Protein AF-A0A0D8XRH8-F1 (afdb_monomer)

Organism: Dictyocaulus viviparus (NCBI:txid29172)

pLDDT: mean 72.65, std 21.4, range [32.38, 98.56]

Radius of gyration: 46.6 Å; Cα contacts (8 Å, |Δi|>4): 59; chains: 1; bounding box: 83×90×138 Å

InterPro domains:
  IPR011598 Myc-type, basic helix-loop-helix (bHLH) domain [PF00010] (52-103)
  IPR011598 Myc-type, basic helix-loop-helix (bHLH) domain [PS50888] (50-102)
  IPR011598 Myc-type, basic helix-loop-helix (bHLH) domain [SM00353] (56-108)
  IPR036638 Helix-loop-helix DNA-binding domain superfamily [G3DSA:4.10.280.10] (51-130)
  IPR036638 Helix-loop-helix DNA-binding domain superfamily [SSF47459] (52-124)

Secondary structure (DSSP, 8-state):
--------EEEEEEEEETTEEEEEEEEE-HHHHHHHHHHHHHHHHHHHHHHHHHHHHHHHHHHHHHHHHHHHHHHHSPPPS-GGG--HHHHHHHHHHHHHHHHHHHHHHHHHHHHHHHHHHHHHHHHHHHHHHHHT-----------------------------SSPPP-----TTTTT-S----TTS------TT---TTS------GGGGS-GGG--

Structure (mmCIF, N/CA/C/O backbone):
data_AF-A0A0D8XRH8-F1
#
_entry.id   AF-A0A0D8XRH8-F1
#
loop_
_atom_site.group_PDB
_atom_site.id
_atom_site.type_symbol
_atom_site.label_atom_id
_atom_site.label_alt_id
_atom_site.label_comp_id
_atom_site.label_asym_id
_atom_site.label_entity_id
_atom_site.label_seq_id
_atom_site.pdbx_PDB_ins_code
_atom_site.Cartn_x
_ato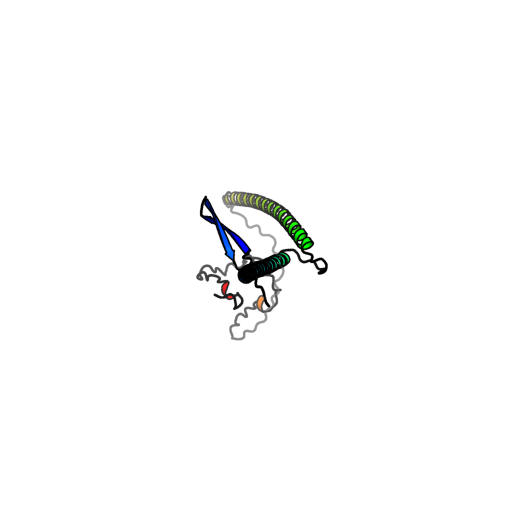m_site.Cartn_y
_atom_site.Cartn_z
_atom_site.occupancy
_atom_site.B_iso_or_equiv
_atom_site.auth_seq_id
_atom_site.auth_comp_id
_atom_site.auth_asym_id
_atom_site.auth_atom_id
_atom_site.pdbx_PDB_model_num
ATOM 1 N N . MET A 1 1 ? 45.150 9.909 -63.056 1.00 32.38 1 MET A N 1
ATOM 2 C CA . MET A 1 1 ? 45.951 10.884 -62.281 1.00 32.38 1 MET A CA 1
ATOM 3 C C . MET A 1 1 ? 45.126 11.350 -61.087 1.00 32.38 1 MET A C 1
ATOM 5 O O . MET A 1 1 ? 44.126 12.024 -61.284 1.00 32.38 1 MET A O 1
ATOM 9 N N . TRP A 1 2 ? 45.468 10.922 -59.869 1.00 32.97 2 TRP A N 1
ATOM 10 C CA . TRP A 1 2 ? 44.751 11.306 -58.645 1.00 32.97 2 TRP A CA 1
ATOM 11 C C . TRP A 1 2 ? 45.262 12.672 -58.171 1.00 32.97 2 TRP A C 1
ATOM 13 O O . TRP A 1 2 ? 46.330 12.762 -57.575 1.00 32.97 2 TRP A O 1
ATOM 23 N N . SER A 1 3 ? 44.529 13.749 -58.462 1.00 34.53 3 SER A N 1
ATOM 24 C CA . SER A 1 3 ? 44.841 15.072 -57.910 1.00 34.53 3 SER A CA 1
ATOM 25 C C . SER A 1 3 ? 44.196 15.194 -56.527 1.00 34.53 3 SER A C 1
ATOM 27 O O . SER A 1 3 ? 43.018 15.524 -56.388 1.00 34.53 3 SER A O 1
ATOM 29 N N . SER A 1 4 ? 44.964 14.840 -55.494 1.00 47.69 4 SER A N 1
ATOM 30 C CA . SER A 1 4 ? 44.560 14.940 -54.091 1.00 47.69 4 SER A CA 1
ATOM 31 C C . SER A 1 4 ? 44.605 16.403 -53.641 1.00 47.69 4 SER A C 1
ATOM 33 O O . SER A 1 4 ? 45.643 16.917 -53.225 1.00 47.69 4 SER A O 1
ATOM 35 N N . LYS A 1 5 ? 43.473 17.108 -53.740 1.00 51.69 5 LYS A N 1
ATOM 36 C CA . LYS A 1 5 ? 43.298 18.404 -53.072 1.00 51.69 5 LYS A CA 1
ATOM 37 C C . LYS A 1 5 ? 43.086 18.150 -51.582 1.00 51.69 5 LYS A C 1
ATOM 39 O O . LYS A 1 5 ? 41.960 17.925 -51.140 1.00 51.69 5 LYS A O 1
ATOM 44 N N . ASN A 1 6 ? 44.173 18.205 -50.817 1.00 57.78 6 ASN A N 1
ATOM 45 C CA . ASN A 1 6 ? 44.167 18.193 -49.355 1.00 57.78 6 ASN A CA 1
ATOM 46 C C . ASN A 1 6 ? 43.513 19.490 -48.834 1.00 57.78 6 ASN A C 1
ATOM 48 O O . ASN A 1 6 ? 44.174 20.450 -48.450 1.00 57.78 6 ASN A O 1
ATOM 52 N N . SER A 1 7 ? 42.184 19.547 -48.889 1.00 63.97 7 SER A N 1
ATOM 53 C CA . SER A 1 7 ? 41.389 20.607 -48.273 1.00 63.97 7 SER A CA 1
ATOM 54 C C . SER A 1 7 ? 41.212 20.222 -46.806 1.00 63.97 7 SER A C 1
ATOM 56 O O . SER A 1 7 ? 40.370 19.393 -46.459 1.00 63.97 7 SER A O 1
ATOM 58 N N . GLY A 1 8 ? 42.097 20.741 -45.953 1.00 62.88 8 GLY A N 1
ATOM 59 C CA . GLY A 1 8 ? 42.005 20.552 -44.508 1.00 62.88 8 GLY A CA 1
ATOM 60 C C . GLY A 1 8 ? 40.674 21.086 -43.972 1.00 62.88 8 GLY A C 1
ATOM 61 O O . GLY A 1 8 ? 40.195 22.130 -44.407 1.00 62.88 8 GLY A O 1
ATOM 62 N N . ILE A 1 9 ? 40.065 20.359 -43.039 1.00 71.25 9 ILE A N 1
ATOM 63 C CA . ILE A 1 9 ? 38.847 20.774 -42.344 1.00 71.25 9 ILE A CA 1
ATOM 64 C C . ILE A 1 9 ? 39.268 21.580 -41.116 1.00 71.25 9 ILE A C 1
ATOM 66 O O . ILE A 1 9 ? 40.039 21.096 -40.282 1.00 71.25 9 ILE A O 1
ATOM 70 N N . LEU A 1 10 ? 38.767 22.813 -41.011 1.00 72.62 10 LEU A N 1
ATOM 71 C CA . LEU A 1 10 ? 38.958 23.647 -39.830 1.00 72.62 10 LEU A CA 1
ATOM 72 C C . LEU A 1 10 ? 38.069 23.116 -38.701 1.00 72.62 10 LEU A C 1
ATOM 74 O O . LEU A 1 10 ? 36.845 23.206 -38.764 1.00 72.62 10 LEU A O 1
ATOM 78 N N . PHE A 1 11 ? 38.694 22.567 -37.669 1.00 76.12 11 PHE A N 1
ATOM 79 C CA . PHE A 1 11 ? 38.028 22.117 -36.457 1.00 76.12 11 PHE A CA 1
ATOM 80 C C . PHE A 1 11 ? 38.260 23.130 -35.337 1.00 76.12 11 PHE A C 1
ATOM 82 O O . PHE A 1 11 ? 39.391 23.561 -35.102 1.00 76.12 11 PHE A O 1
ATOM 89 N N . GLN A 1 12 ? 37.184 23.518 -34.659 1.00 73.94 12 GLN A N 1
ATOM 90 C CA . GLN A 1 12 ? 37.208 24.450 -33.540 1.00 73.94 12 GLN A CA 1
ATOM 91 C C . GLN A 1 12 ? 36.796 23.735 -32.259 1.00 73.94 12 GLN A C 1
ATOM 93 O O . GLN A 1 12 ? 35.682 23.227 -32.163 1.00 73.94 12 GLN A O 1
ATOM 98 N N . GLU A 1 13 ? 37.680 23.738 -31.270 1.00 71.94 13 GLU A N 1
ATOM 99 C CA . GLU A 1 13 ? 37.459 23.102 -29.975 1.00 71.94 13 GLU A CA 1
ATOM 100 C C . GLU A 1 13 ? 37.412 24.187 -28.893 1.00 71.94 13 GLU A C 1
ATOM 102 O O . GLU A 1 13 ? 38.409 24.883 -28.661 1.00 71.94 13 GLU A O 1
ATOM 107 N N . LYS A 1 14 ? 36.232 24.354 -28.277 1.00 73.38 14 LYS A N 1
ATOM 108 C CA . LYS A 1 14 ? 36.000 25.277 -27.157 1.00 73.38 14 LYS A CA 1
ATOM 109 C C . LYS A 1 14 ? 36.322 24.556 -25.860 1.00 73.38 14 LYS A C 1
ATOM 111 O O . LYS A 1 14 ? 35.680 23.556 -25.551 1.00 73.38 14 LYS A O 1
ATOM 116 N N . TYR A 1 15 ? 37.256 25.095 -25.086 1.00 69.94 15 TYR A N 1
ATOM 117 C CA . TYR A 1 15 ? 37.524 24.644 -23.725 1.00 69.94 15 TYR A CA 1
ATOM 118 C C . TYR A 1 15 ? 37.221 25.779 -22.748 1.00 69.94 15 TYR A C 1
ATOM 120 O O . TYR A 1 15 ? 37.630 26.921 -22.964 1.00 69.94 15 TYR A O 1
ATOM 128 N N . VAL A 1 16 ? 36.519 25.464 -21.662 1.00 67.31 16 VAL A N 1
ATOM 129 C CA . VAL A 1 16 ? 36.292 26.393 -20.550 1.00 67.31 16 VAL A CA 1
ATOM 130 C C . VAL A 1 16 ? 37.247 26.006 -19.426 1.00 67.31 16 VAL A C 1
ATOM 132 O O . VAL A 1 16 ? 37.183 24.889 -18.917 1.00 67.31 16 VAL A O 1
ATOM 135 N N . LEU A 1 17 ? 38.157 26.914 -19.071 1.00 67.56 17 LEU A N 1
ATOM 136 C CA . LEU A 1 17 ? 39.117 26.748 -17.977 1.00 67.56 17 LEU A CA 1
ATOM 137 C C . LEU A 1 17 ? 38.871 27.866 -16.957 1.00 67.56 17 LEU A C 1
ATOM 139 O O . LEU A 1 17 ? 39.349 28.992 -17.112 1.00 67.56 17 LEU A O 1
ATOM 143 N N . GLY A 1 18 ? 38.077 27.565 -15.926 1.00 72.62 18 GLY A N 1
ATOM 144 C CA . GLY A 1 18 ? 37.630 28.562 -14.949 1.00 72.62 18 GLY A CA 1
ATOM 145 C C . GLY A 1 18 ? 36.703 29.606 -15.585 1.00 72.62 18 GLY A C 1
ATOM 146 O O . GLY A 1 18 ? 35.758 29.245 -16.278 1.00 72.62 18 GLY A O 1
ATOM 147 N N . ALA A 1 19 ? 36.976 30.898 -15.374 1.00 73.62 19 ALA A N 1
ATOM 148 C CA . ALA A 1 19 ? 36.200 32.004 -15.955 1.00 73.62 19 ALA A CA 1
ATOM 149 C C . ALA A 1 19 ? 36.582 32.355 -17.412 1.00 73.62 19 ALA A C 1
ATOM 151 O O . ALA A 1 19 ? 35.989 33.255 -18.002 1.00 73.62 19 ALA A O 1
ATOM 152 N N . ASN A 1 20 ? 37.568 31.668 -18.002 1.00 66.62 20 ASN A N 1
ATOM 153 C CA . ASN A 1 20 ? 38.074 31.962 -19.343 1.00 66.62 20 ASN A CA 1
ATOM 154 C C . ASN A 1 20 ? 37.636 30.898 -20.362 1.00 66.62 20 ASN A C 1
ATOM 156 O O . ASN A 1 20 ? 37.750 29.694 -20.119 1.00 66.62 20 ASN A O 1
ATOM 160 N N . CYS A 1 21 ? 37.186 31.348 -21.537 1.00 72.38 21 CYS A N 1
ATOM 161 C CA . CYS A 1 21 ? 36.900 30.491 -22.687 1.00 72.38 21 CYS A CA 1
ATOM 162 C C . CYS A 1 21 ? 38.075 30.543 -23.669 1.00 72.38 21 CYS A C 1
ATOM 164 O O . CYS A 1 21 ? 38.347 31.585 -24.264 1.00 72.38 21 CYS A O 1
ATOM 166 N N . VAL A 1 22 ? 38.752 29.412 -23.868 1.00 77.00 22 VAL A N 1
ATOM 167 C CA . VAL A 1 22 ? 39.855 29.275 -24.826 1.00 77.00 22 VAL A CA 1
ATOM 168 C C . VAL A 1 22 ? 39.344 28.554 -26.067 1.00 77.00 22 VAL A C 1
ATOM 170 O O . VAL A 1 22 ? 38.809 27.448 -25.972 1.00 77.00 22 VAL A O 1
ATOM 173 N N . GLN A 1 23 ? 39.521 29.176 -27.236 1.00 71.75 23 GLN A N 1
ATOM 174 C CA . GLN A 1 23 ? 39.134 28.598 -28.521 1.00 71.75 23 GLN A CA 1
ATOM 175 C C . GLN A 1 23 ? 40.362 28.127 -29.292 1.00 71.75 23 GLN A C 1
ATOM 177 O O . GLN A 1 23 ? 41.203 28.938 -29.677 1.00 71.75 23 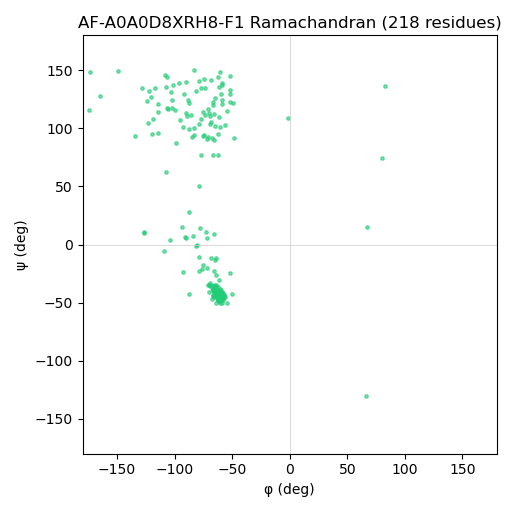GLN A O 1
ATOM 182 N N . ARG A 1 24 ? 40.467 26.818 -29.546 1.00 75.69 24 ARG A N 1
ATOM 183 C CA . ARG A 1 24 ? 41.596 26.238 -30.284 1.00 75.69 24 ARG A CA 1
ATOM 184 C C . ARG A 1 24 ? 41.151 25.825 -31.682 1.00 75.69 24 ARG A C 1
ATOM 186 O O . ARG A 1 24 ? 40.301 24.953 -31.838 1.00 75.69 24 ARG A O 1
ATOM 193 N N . GLN A 1 25 ? 41.737 26.445 -32.704 1.00 75.75 25 GLN A N 1
ATOM 194 C CA . GLN A 1 25 ? 41.556 26.053 -34.102 1.00 75.75 25 GLN A CA 1
ATOM 195 C C . GLN A 1 25 ? 42.649 25.065 -34.512 1.00 75.75 25 GLN A C 1
ATOM 197 O O . GLN A 1 25 ? 43.835 25.319 -34.305 1.00 75.75 25 GLN A O 1
ATOM 202 N N . ARG A 1 26 ? 42.256 23.935 -35.100 1.00 76.19 26 ARG A N 1
ATOM 203 C CA . ARG A 1 26 ? 43.171 22.970 -35.716 1.00 76.19 26 ARG A CA 1
ATOM 204 C C . ARG A 1 26 ? 42.699 22.658 -37.127 1.00 76.19 26 ARG A C 1
ATOM 206 O O . ARG A 1 26 ? 41.519 22.403 -37.346 1.00 76.19 26 ARG A O 1
ATOM 213 N N . VAL A 1 27 ? 43.627 22.649 -38.078 1.00 77.81 27 VAL A N 1
ATOM 214 C CA . VAL A 1 27 ? 43.364 22.155 -39.431 1.00 77.81 27 VAL A CA 1
ATOM 215 C C . VAL A 1 27 ? 43.674 20.664 -39.434 1.00 77.81 27 VAL A C 1
ATOM 217 O O . VAL A 1 27 ? 44.826 20.265 -39.282 1.00 77.81 27 VAL A O 1
ATOM 220 N N . LEU A 1 28 ? 42.640 19.835 -39.554 1.00 78.94 28 LEU A N 1
ATOM 221 C CA . LEU A 1 28 ? 42.781 18.383 -39.639 1.00 78.94 28 LEU A CA 1
ATOM 222 C C . LEU A 1 28 ? 42.514 17.919 -41.067 1.00 78.94 28 LEU A C 1
ATOM 224 O O . LEU A 1 28 ? 41.627 18.428 -41.749 1.00 78.94 28 LEU A O 1
ATOM 228 N N . 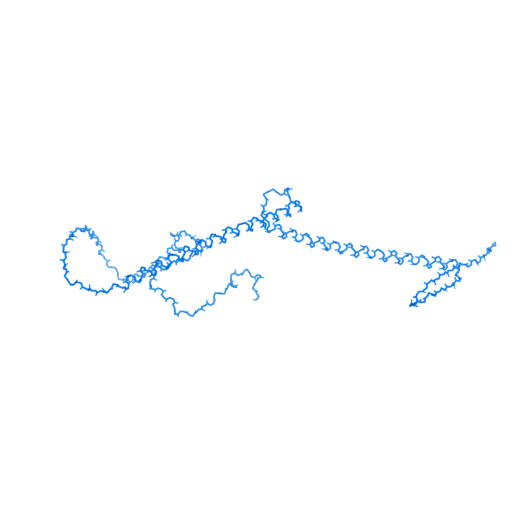ASN A 1 29 ? 43.244 16.900 -41.519 1.00 86.00 29 ASN A N 1
ATOM 229 C CA . ASN A 1 29 ? 42.885 16.220 -42.760 1.00 86.00 29 ASN A CA 1
ATOM 230 C C . ASN A 1 29 ? 41.502 15.567 -42.610 1.00 86.00 29 ASN A C 1
ATOM 232 O O . ASN A 1 29 ? 41.160 15.049 -41.542 1.00 86.00 29 ASN A O 1
ATOM 236 N N . ARG A 1 30 ? 40.718 15.560 -43.694 1.00 84.44 30 ARG A N 1
ATOM 237 C CA . ARG A 1 30 ? 39.318 15.098 -43.716 1.00 84.44 30 ARG A CA 1
ATOM 238 C C . ARG A 1 30 ? 39.115 13.718 -43.084 1.00 84.44 30 ARG A C 1
ATOM 240 O O . ARG A 1 30 ? 38.185 13.535 -42.305 1.00 84.44 30 ARG A O 1
ATOM 247 N N . THR A 1 31 ? 40.009 12.773 -43.360 1.00 85.50 31 THR A N 1
ATOM 248 C CA . THR A 1 31 ? 39.958 11.415 -42.796 1.00 85.50 31 THR A CA 1
ATOM 249 C C . THR A 1 31 ? 40.103 11.410 -41.273 1.00 85.50 31 THR A C 1
ATOM 251 O O . THR A 1 31 ? 39.383 10.689 -40.586 1.00 85.50 31 THR A O 1
ATOM 254 N N . VAL A 1 32 ? 40.991 12.249 -40.728 1.00 86.62 32 VAL A N 1
ATOM 255 C CA . VAL A 1 32 ? 41.237 12.335 -39.279 1.00 86.62 32 VAL A CA 1
ATOM 256 C C . VAL A 1 32 ? 40.036 12.957 -38.567 1.00 86.62 32 VAL A C 1
ATOM 258 O O . VAL A 1 32 ? 39.614 12.452 -37.530 1.00 86.62 32 VAL A O 1
ATOM 261 N N . PHE A 1 33 ? 39.437 14.000 -39.151 1.00 86.19 33 PHE A N 1
ATOM 262 C CA . PHE A 1 33 ? 38.227 14.629 -38.615 1.00 86.19 33 PHE A CA 1
ATOM 263 C C . PHE A 1 33 ? 37.036 13.657 -38.565 1.00 86.19 33 PHE A C 1
ATOM 265 O O . PHE A 1 33 ? 36.382 13.534 -37.530 1.00 86.19 33 PHE A O 1
ATOM 272 N N . LEU A 1 34 ? 36.786 12.916 -39.651 1.00 86.62 34 LEU A N 1
ATOM 273 C CA . LEU A 1 34 ? 35.700 11.930 -39.702 1.00 86.62 34 LEU A CA 1
ATOM 274 C C . LEU A 1 34 ? 35.910 10.786 -38.702 1.00 86.62 34 LEU A C 1
ATOM 276 O O . LEU A 1 34 ? 34.963 10.385 -38.030 1.00 86.62 34 LEU A O 1
ATOM 280 N N . CYS A 1 35 ? 37.146 10.297 -38.560 1.00 87.81 35 CYS A N 1
ATOM 281 C CA . CYS A 1 35 ? 37.482 9.255 -37.590 1.00 87.81 35 CYS A CA 1
ATOM 282 C C . CYS A 1 35 ? 37.278 9.734 -36.141 1.00 87.81 35 CYS A C 1
ATOM 284 O O . CYS A 1 35 ? 36.678 9.025 -35.333 1.00 87.81 35 CYS A O 1
ATOM 286 N N . TYR A 1 36 ? 37.702 10.963 -35.821 1.00 86.94 36 TYR A N 1
ATOM 287 C CA . TYR A 1 36 ? 37.465 11.574 -34.511 1.00 86.94 36 TYR A CA 1
ATOM 288 C C . TYR A 1 36 ? 35.965 11.701 -34.210 1.00 86.94 36 TYR A C 1
ATOM 290 O O . TYR A 1 36 ? 35.511 11.234 -33.167 1.00 86.94 36 TYR A O 1
ATOM 298 N N . HIS A 1 37 ? 35.178 12.255 -35.137 1.00 86.62 37 HIS A N 1
ATOM 299 C CA . HIS A 1 37 ? 33.736 12.411 -34.943 1.00 86.62 37 HIS A CA 1
ATOM 300 C C . HIS A 1 37 ? 33.022 11.059 -34.795 1.00 86.62 37 HIS A C 1
ATOM 302 O O . HIS A 1 37 ? 32.196 10.902 -33.900 1.00 86.62 37 HIS A O 1
ATOM 308 N N . ALA A 1 38 ? 33.372 10.054 -35.607 1.00 88.88 38 ALA A N 1
ATOM 309 C CA . ALA A 1 38 ? 32.830 8.701 -35.474 1.00 88.88 38 ALA A CA 1
ATOM 310 C C . ALA A 1 38 ? 33.152 8.086 -34.101 1.00 88.88 38 ALA A C 1
ATOM 312 O O . ALA A 1 38 ? 32.276 7.503 -33.467 1.00 88.88 38 ALA A O 1
ATOM 313 N N . LYS A 1 39 ? 34.377 8.279 -33.592 1.00 87.12 39 LYS A N 1
ATOM 314 C CA . LYS A 1 39 ? 34.784 7.796 -32.265 1.00 87.12 39 LYS A CA 1
ATOM 315 C C . LYS A 1 39 ? 34.025 8.494 -31.132 1.00 87.12 39 LYS A C 1
ATOM 317 O O . LYS A 1 39 ? 33.613 7.830 -30.183 1.00 87.12 39 LYS A O 1
ATOM 322 N N . VAL A 1 40 ? 33.792 9.803 -31.243 1.00 86.00 40 VAL A N 1
ATOM 323 C CA . VAL A 1 40 ? 32.995 10.580 -30.274 1.00 86.00 40 VAL A CA 1
ATOM 324 C C . VAL A 1 40 ? 31.523 10.153 -30.295 1.00 86.00 40 VAL A C 1
ATOM 326 O O . VAL A 1 40 ? 30.935 9.920 -29.239 1.00 86.00 40 VAL A O 1
ATOM 329 N N . GLN A 1 41 ? 30.934 9.966 -31.478 1.00 84.75 41 GLN A N 1
ATOM 330 C CA . GLN A 1 41 ? 29.569 9.443 -31.631 1.00 84.75 41 GLN A CA 1
ATOM 331 C C . GLN A 1 41 ? 29.436 8.029 -31.050 1.00 84.75 41 GLN A C 1
ATOM 333 O O . GLN A 1 41 ? 28.467 7.721 -30.362 1.00 84.75 41 GLN A O 1
ATOM 338 N N . GLN A 1 42 ? 30.438 7.172 -31.252 1.00 85.81 42 GLN A N 1
ATOM 339 C CA . GLN A 1 42 ? 30.445 5.830 -30.679 1.00 85.81 42 GLN A CA 1
ATOM 340 C C . GLN A 1 42 ? 30.558 5.861 -29.149 1.00 85.81 42 GLN A C 1
ATOM 342 O O . GLN A 1 42 ? 29.825 5.142 -28.474 1.00 85.81 42 GLN A O 1
ATOM 347 N N . SER A 1 43 ? 31.427 6.714 -28.595 1.00 84.69 43 SER A N 1
ATOM 348 C CA . SER A 1 43 ? 31.599 6.868 -27.144 1.00 84.69 43 SER A CA 1
ATOM 349 C C . SER A 1 43 ? 30.320 7.365 -26.465 1.00 84.69 43 SER A C 1
ATOM 351 O O . SER A 1 43 ? 29.872 6.773 -25.488 1.00 84.69 43 SER A O 1
ATOM 353 N N . THR A 1 44 ? 29.690 8.402 -27.018 1.00 87.94 44 THR A N 1
ATOM 354 C CA . THR A 1 44 ? 28.429 8.959 -26.495 1.00 87.94 44 THR A CA 1
ATOM 355 C C . THR A 1 44 ? 27.265 7.976 -26.635 1.00 87.94 44 THR A C 1
ATOM 357 O O . THR A 1 44 ? 26.473 7.817 -25.709 1.00 87.94 44 THR A O 1
ATOM 360 N N . ALA A 1 45 ? 27.180 7.234 -27.745 1.00 91.56 45 ALA A N 1
ATOM 361 C CA . ALA A 1 45 ? 26.176 6.185 -27.917 1.00 91.56 45 ALA A CA 1
ATOM 362 C C . ALA A 1 45 ? 26.349 5.029 -26.914 1.00 91.56 45 ALA A C 1
ATOM 364 O O . ALA A 1 45 ? 25.354 4.457 -26.456 1.00 91.56 45 ALA A O 1
ATOM 365 N N . VAL A 1 46 ? 27.592 4.679 -26.562 1.00 93.06 46 VAL A N 1
ATOM 366 C CA . VAL A 1 46 ? 27.889 3.694 -25.511 1.00 93.06 46 VAL A CA 1
ATOM 367 C C . VAL A 1 46 ? 27.474 4.232 -24.144 1.00 93.06 46 VAL A C 1
ATOM 369 O O . VAL A 1 46 ? 26.765 3.538 -23.422 1.00 93.06 46 VAL A O 1
ATOM 372 N N . GLU A 1 47 ? 27.828 5.470 -23.809 1.00 92.00 47 GLU A N 1
ATOM 373 C CA . GLU A 1 47 ? 27.459 6.099 -22.536 1.00 92.00 47 GLU A CA 1
ATOM 374 C C . GLU A 1 47 ? 25.935 6.193 -22.351 1.00 92.00 47 GLU A C 1
ATOM 376 O O . GLU A 1 47 ? 25.401 5.759 -21.329 1.00 92.00 47 GLU A O 1
ATOM 381 N N . LEU A 1 48 ? 25.200 6.633 -23.378 1.00 94.56 48 LEU A N 1
ATOM 382 C CA . LEU A 1 48 ? 23.732 6.652 -23.366 1.00 94.56 48 LEU A CA 1
ATOM 383 C C . LEU A 1 48 ? 23.133 5.250 -23.204 1.00 94.56 48 LEU A C 1
ATOM 385 O O . LEU A 1 48 ? 22.133 5.066 -22.504 1.00 94.56 48 LEU A O 1
ATOM 389 N N . ARG A 1 49 ? 23.742 4.237 -23.833 1.00 94.69 49 ARG A N 1
ATOM 390 C CA . ARG A 1 49 ? 23.319 2.842 -23.674 1.00 94.69 49 ARG A CA 1
ATOM 391 C C . ARG A 1 49 ? 23.511 2.375 -22.233 1.00 94.69 49 ARG A C 1
ATOM 393 O O . ARG A 1 49 ? 22.598 1.752 -21.697 1.00 94.69 49 ARG A O 1
ATOM 400 N N . LEU A 1 50 ? 24.651 2.679 -21.615 1.00 95.56 50 LEU A N 1
ATOM 401 C CA . LEU A 1 50 ? 24.934 2.325 -20.223 1.00 95.56 50 LEU A CA 1
ATOM 402 C C . LEU A 1 50 ? 23.979 3.033 -19.258 1.00 95.56 50 LEU A C 1
ATOM 404 O O . LEU A 1 50 ? 23.421 2.378 -18.382 1.00 95.56 50 LEU A O 1
ATOM 408 N N . CYS A 1 51 ? 23.700 4.321 -19.473 1.00 96.19 51 CYS A N 1
ATOM 409 C CA . CYS A 1 51 ? 22.715 5.070 -18.692 1.00 96.19 51 CYS A CA 1
ATOM 410 C C . CYS A 1 51 ? 21.320 4.429 -18.774 1.00 96.19 51 CYS A C 1
ATOM 412 O O . CYS A 1 51 ? 20.678 4.190 -17.752 1.00 96.19 51 CYS A O 1
ATOM 414 N N . ARG A 1 52 ? 20.875 4.048 -19.979 1.00 97.00 52 ARG A N 1
ATOM 415 C CA . ARG A 1 52 ? 19.590 3.357 -20.161 1.00 97.00 52 ARG A CA 1
ATOM 416 C C . ARG A 1 52 ? 19.549 2.005 -19.448 1.00 97.00 52 ARG A C 1
ATOM 418 O O . ARG A 1 52 ? 18.520 1.652 -18.877 1.00 97.00 52 ARG A O 1
ATOM 425 N N . VAL A 1 53 ? 20.640 1.239 -19.493 1.00 97.62 53 VAL A N 1
ATOM 426 C CA . VAL A 1 53 ? 20.741 -0.046 -18.783 1.00 97.62 53 VAL A CA 1
ATOM 427 C C . VAL A 1 53 ? 20.667 0.175 -17.273 1.00 97.62 53 VAL A C 1
ATOM 429 O O . VAL A 1 53 ? 19.827 -0.442 -16.627 1.00 97.62 53 VAL A O 1
ATOM 432 N N . ALA A 1 54 ? 21.465 1.096 -16.730 1.00 97.75 54 ALA A N 1
ATOM 433 C CA . ALA A 1 54 ? 21.452 1.430 -15.308 1.00 97.75 54 ALA A CA 1
ATOM 434 C C . ALA A 1 54 ? 20.059 1.889 -14.843 1.00 97.75 54 ALA A C 1
ATOM 436 O O . ALA A 1 54 ? 19.536 1.377 -13.857 1.00 97.75 54 ALA A O 1
ATOM 437 N N . HIS A 1 55 ? 19.411 2.780 -15.600 1.00 97.81 55 HIS A N 1
ATOM 438 C CA . HIS A 1 55 ? 18.041 3.220 -15.332 1.00 97.81 55 HIS A CA 1
ATOM 439 C C . HIS A 1 55 ? 17.047 2.047 -15.302 1.00 97.81 55 HIS A C 1
ATOM 441 O O . HIS A 1 55 ? 16.225 1.950 -14.392 1.00 97.81 55 HIS A O 1
ATOM 447 N N . ASN A 1 56 ? 17.131 1.127 -16.267 1.00 98.25 56 ASN A N 1
ATOM 448 C CA . ASN A 1 56 ? 16.251 -0.039 -16.316 1.00 98.25 56 ASN A CA 1
ATOM 449 C C . ASN A 1 56 ? 16.458 -0.984 -15.125 1.00 98.25 56 ASN A C 1
ATOM 451 O O . ASN A 1 56 ? 15.476 -1.508 -14.603 1.00 98.25 56 ASN A O 1
ATOM 455 N N . GLU A 1 57 ? 17.698 -1.204 -14.684 1.00 98.25 57 GLU A N 1
ATOM 456 C CA . GLU A 1 57 ? 17.984 -2.033 -13.503 1.00 98.25 57 GLU A CA 1
ATOM 457 C C . GLU A 1 57 ? 17.472 -1.394 -12.205 1.00 98.25 57 GLU A C 1
ATOM 459 O O . GLU A 1 57 ? 16.868 -2.074 -11.367 1.00 98.25 57 GLU A O 1
ATOM 464 N N . LEU A 1 58 ? 17.608 -0.072 -12.070 1.00 98.31 58 LEU A N 1
ATOM 465 C CA . LEU A 1 58 ? 17.028 0.666 -10.947 1.00 98.31 58 LEU A CA 1
ATOM 466 C C . LEU A 1 58 ? 15.498 0.570 -10.949 1.00 98.31 58 LEU A C 1
ATOM 468 O O . LEU A 1 58 ? 14.897 0.276 -9.916 1.00 98.31 58 LEU A O 1
ATOM 472 N N . GLU A 1 59 ? 14.856 0.737 -12.106 1.00 98.31 59 GLU A N 1
ATOM 473 C CA . GLU A 1 59 ? 13.398 0.641 -12.221 1.00 98.31 59 GLU A CA 1
ATOM 474 C C . GLU A 1 59 ? 12.887 -0.785 -11.964 1.00 98.31 59 GLU A C 1
ATOM 476 O O . GLU A 1 59 ? 11.839 -0.964 -11.340 1.00 98.31 59 GLU A O 1
ATOM 481 N N . LYS A 1 60 ? 13.630 -1.819 -12.381 1.00 98.56 60 LYS A N 1
ATOM 482 C CA . LYS A 1 60 ? 13.323 -3.216 -12.031 1.00 98.56 60 LYS A CA 1
ATOM 483 C C . LYS A 1 60 ? 13.358 -3.426 -10.521 1.00 98.56 60 LYS A C 1
ATOM 485 O O . LYS A 1 60 ? 12.397 -3.963 -9.969 1.00 98.56 60 LYS A O 1
ATOM 490 N N . THR A 1 61 ? 14.417 -2.961 -9.861 1.00 98.44 61 THR A N 1
ATOM 491 C CA . THR A 1 61 ? 14.560 -3.044 -8.400 1.00 98.44 61 THR A CA 1
ATOM 492 C C . THR A 1 61 ? 13.425 -2.302 -7.699 1.00 98.44 61 THR A C 1
ATOM 494 O O . THR A 1 61 ? 12.744 -2.862 -6.840 1.00 98.44 61 THR A O 1
ATOM 497 N N . ARG A 1 62 ? 13.125 -1.073 -8.134 1.00 98.56 62 ARG A N 1
ATOM 498 C CA . ARG A 1 62 ? 12.016 -0.276 -7.599 1.00 98.56 62 ARG A CA 1
ATOM 499 C C . ARG A 1 62 ? 10.673 -1.003 -7.729 1.00 98.56 62 ARG A C 1
ATOM 501 O O . ARG A 1 62 ? 9.890 -1.026 -6.780 1.00 98.56 62 ARG A O 1
ATOM 508 N N . ARG A 1 63 ? 10.401 -1.627 -8.883 1.00 98.19 63 ARG A N 1
ATOM 509 C CA . ARG A 1 63 ? 9.178 -2.418 -9.117 1.00 98.19 63 ARG A CA 1
ATOM 510 C C . ARG A 1 63 ? 9.114 -3.672 -8.251 1.00 98.19 63 ARG A C 1
ATOM 512 O O . ARG A 1 63 ? 8.028 -4.006 -7.788 1.00 98.19 63 ARG A O 1
ATOM 519 N N . ALA A 1 64 ? 10.234 -4.360 -8.041 1.00 98.44 64 ALA A N 1
ATOM 520 C CA . ALA A 1 64 ? 10.295 -5.520 -7.155 1.00 98.44 64 ALA A CA 1
ATOM 521 C C . ALA A 1 64 ? 9.950 -5.128 -5.710 1.00 98.44 64 ALA A C 1
ATOM 523 O O . ALA A 1 64 ? 9.071 -5.742 -5.109 1.00 98.44 64 ALA A O 1
ATOM 524 N N . ASN A 1 65 ? 10.540 -4.039 -5.210 1.00 98.31 65 ASN A N 1
ATOM 525 C CA . ASN A 1 65 ? 10.253 -3.515 -3.874 1.00 98.31 65 ASN A CA 1
ATOM 526 C C . ASN A 1 65 ? 8.777 -3.131 -3.722 1.00 98.31 65 ASN A C 1
ATOM 528 O O . ASN A 1 65 ? 8.133 -3.534 -2.759 1.00 98.31 65 ASN A O 1
ATOM 532 N N . LEU A 1 66 ? 8.214 -2.417 -4.705 1.00 97.94 66 LEU A N 1
ATOM 533 C CA . LEU A 1 66 ? 6.797 -2.046 -4.692 1.00 97.94 66 LEU A CA 1
ATOM 534 C C . LEU A 1 66 ? 5.880 -3.274 -4.640 1.00 97.94 66 LEU A C 1
ATOM 536 O O . LEU A 1 66 ? 4.907 -3.277 -3.890 1.00 97.94 66 LEU A O 1
ATOM 540 N N . ARG A 1 67 ? 6.181 -4.319 -5.420 1.00 96.88 67 ARG A N 1
ATOM 541 C CA . ARG A 1 67 ? 5.426 -5.578 -5.359 1.00 96.88 67 ARG A CA 1
ATOM 542 C C . ARG A 1 67 ? 5.515 -6.198 -3.969 1.00 96.88 67 ARG A C 1
ATOM 544 O O . ARG A 1 67 ? 4.477 -6.552 -3.431 1.00 96.88 67 ARG A O 1
ATOM 551 N N . GLY A 1 68 ? 6.707 -6.245 -3.373 1.00 97.50 68 GLY A N 1
ATOM 552 C CA . GLY A 1 68 ? 6.897 -6.715 -1.999 1.00 97.50 68 GLY A CA 1
ATOM 553 C C . GLY A 1 68 ? 6.013 -5.965 -1.000 1.00 97.50 68 GLY A C 1
ATOM 554 O O . GLY A 1 68 ? 5.255 -6.592 -0.269 1.00 97.50 68 GLY A O 1
ATOM 555 N N . CYS A 1 69 ? 6.017 -4.629 -1.039 1.00 97.12 69 CYS A N 1
ATOM 556 C CA . CYS A 1 69 ? 5.154 -3.814 -0.180 1.00 97.12 69 CYS A CA 1
ATOM 557 C C . CYS A 1 69 ? 3.658 -4.107 -0.388 1.00 97.12 69 CYS A C 1
ATOM 559 O O . CYS A 1 69 ? 2.903 -4.157 0.581 1.00 97.12 69 CYS A O 1
ATOM 561 N N . LEU A 1 70 ? 3.217 -4.299 -1.636 1.00 95.94 70 LEU A N 1
ATOM 562 C CA . LEU A 1 70 ? 1.821 -4.623 -1.937 1.00 95.94 70 LEU A CA 1
ATOM 563 C C . LEU A 1 70 ? 1.430 -6.024 -1.454 1.00 95.94 70 LEU A C 1
ATOM 565 O O . LEU A 1 70 ? 0.307 -6.192 -0.989 1.00 95.94 70 LEU A O 1
ATOM 569 N N . GLU A 1 71 ? 2.324 -7.012 -1.530 1.00 94.44 71 GLU A N 1
ATOM 570 C CA . GLU A 1 71 ? 2.062 -8.343 -0.972 1.00 94.44 71 GLU A CA 1
ATOM 571 C C . GLU A 1 71 ? 1.940 -8.294 0.555 1.00 94.44 71 GLU A C 1
ATOM 573 O O . GLU A 1 71 ? 0.968 -8.818 1.094 1.00 94.44 71 GLU A O 1
ATOM 578 N N . THR A 1 72 ? 2.834 -7.583 1.250 1.00 95.69 72 THR A N 1
ATOM 579 C CA . THR A 1 72 ? 2.702 -7.355 2.700 1.00 95.69 72 THR A CA 1
ATOM 580 C C . THR A 1 72 ? 1.398 -6.634 3.039 1.00 95.69 72 THR A C 1
ATOM 582 O O . THR A 1 72 ? 0.735 -6.960 4.018 1.00 95.69 72 THR A O 1
ATOM 585 N N . LEU A 1 73 ? 0.973 -5.666 2.222 1.00 95.25 73 LEU A N 1
ATOM 586 C CA . LEU A 1 73 ? -0.295 -4.981 2.456 1.00 95.25 73 LEU A CA 1
ATOM 587 C C . LEU A 1 73 ? -1.489 -5.944 2.365 1.00 95.25 73 LEU A C 1
ATOM 589 O O . LEU A 1 73 ? -2.407 -5.851 3.175 1.00 95.25 73 LEU A O 1
ATOM 593 N N . LYS A 1 74 ? -1.479 -6.898 1.427 1.00 93.00 74 LYS A N 1
ATOM 594 C CA . LYS A 1 74 ? -2.559 -7.891 1.307 1.00 93.00 74 LYS A CA 1
ATOM 595 C C . LYS A 1 74 ? -2.709 -8.763 2.549 1.00 93.00 74 LYS A C 1
ATOM 597 O O . LYS A 1 74 ? -3.827 -9.174 2.827 1.00 93.00 74 LYS A O 1
ATOM 602 N N . THR A 1 75 ? -1.632 -9.042 3.287 1.00 92.56 75 THR A N 1
ATOM 603 C CA . THR A 1 75 ? -1.714 -9.860 4.510 1.00 92.56 75 THR A CA 1
ATOM 604 C C . THR A 1 75 ? -2.297 -9.096 5.698 1.00 92.56 75 THR A C 1
ATOM 606 O O . THR A 1 75 ? -2.759 -9.717 6.646 1.00 92.56 75 THR A O 1
ATOM 609 N N . LEU A 1 76 ? -2.256 -7.759 5.667 1.00 94.25 76 LEU A N 1
ATOM 610 C CA . LEU A 1 76 ? -2.771 -6.891 6.734 1.00 94.25 76 LEU A CA 1
ATOM 611 C C . LEU A 1 76 ? -4.227 -6.462 6.508 1.00 94.25 76 LEU A C 1
ATOM 613 O O . LEU A 1 76 ? -4.915 -6.069 7.448 1.00 94.25 76 LEU A O 1
ATOM 617 N N . VAL A 1 77 ? -4.686 -6.481 5.257 1.00 93.44 77 VAL A N 1
ATOM 618 C CA . VAL A 1 77 ? -6.048 -6.090 4.880 1.00 93.44 77 VAL A CA 1
ATOM 619 C C . VAL A 1 77 ? -6.966 -7.315 4.935 1.00 93.44 77 VAL A C 1
ATOM 621 O O . VAL A 1 77 ? -6.556 -8.381 4.474 1.00 93.44 77 VAL A O 1
ATOM 624 N N . PRO A 1 78 ? -8.216 -7.187 5.425 1.00 90.00 78 PRO A N 1
ATOM 625 C CA . PRO A 1 78 ? -9.161 -8.295 5.467 1.00 90.00 78 PRO A CA 1
ATOM 626 C C . PRO A 1 78 ? -9.303 -8.985 4.096 1.00 90.00 78 PRO A C 1
ATOM 628 O O . PRO A 1 78 ? -9.509 -8.301 3.081 1.00 90.00 78 PRO A O 1
ATOM 631 N N . PRO A 1 79 ? -9.174 -10.324 4.038 1.00 82.19 79 PRO A N 1
ATOM 632 C CA . PRO A 1 79 ? -9.212 -11.065 2.785 1.00 82.19 79 PRO A CA 1
ATOM 633 C C . 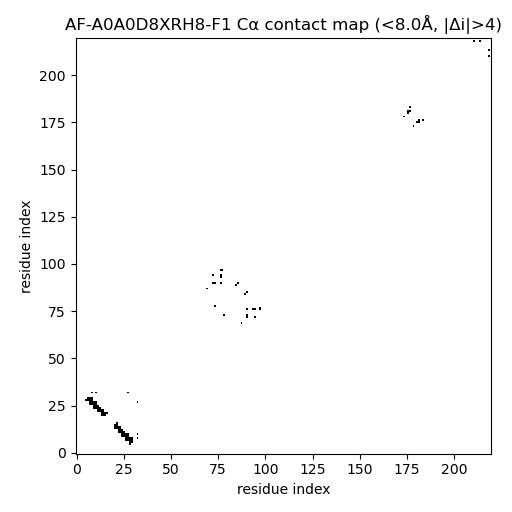PRO A 1 79 ? -10.612 -11.034 2.160 1.00 82.19 79 PRO A C 1
ATOM 635 O O . PRO A 1 79 ? -11.625 -11.136 2.849 1.00 82.19 79 PRO A O 1
ATOM 638 N N . ILE A 1 80 ? -10.668 -10.917 0.831 1.00 79.25 80 ILE A N 1
ATOM 639 C CA . ILE A 1 80 ? -11.905 -11.025 0.045 1.00 79.25 80 ILE A CA 1
ATOM 640 C C . ILE A 1 80 ? -11.970 -12.413 -0.591 1.00 79.25 80 ILE A C 1
ATOM 642 O O . ILE A 1 80 ? -10.977 -12.882 -1.142 1.00 79.25 80 ILE A O 1
ATOM 646 N N . ALA A 1 81 ? -13.150 -13.038 -0.553 1.00 70.19 81 ALA A N 1
ATOM 647 C CA . ALA A 1 81 ? -13.397 -14.360 -1.133 1.00 70.19 81 ALA A CA 1
ATOM 648 C C . ALA A 1 81 ? -13.234 -14.408 -2.670 1.00 70.19 81 ALA A C 1
ATOM 650 O O . ALA A 1 81 ? -12.867 -15.443 -3.219 1.00 70.19 81 ALA A O 1
ATOM 651 N N . ASP A 1 82 ? -13.431 -13.284 -3.367 1.00 66.94 82 ASP A N 1
ATOM 652 C CA . ASP A 1 82 ? -13.293 -13.183 -4.822 1.00 66.94 82 ASP A CA 1
ATOM 653 C C . ASP A 1 82 ? -11.911 -12.680 -5.262 1.00 66.94 82 ASP A C 1
ATOM 655 O O . ASP A 1 82 ? -11.595 -11.485 -5.213 1.00 66.94 82 ASP A O 1
ATOM 659 N N . ALA A 1 83 ? -11.102 -13.591 -5.805 1.00 62.47 83 ALA A N 1
ATOM 660 C CA . ALA A 1 83 ? -9.770 -13.287 -6.327 1.00 62.47 83 ALA A CA 1
ATOM 661 C C . ALA A 1 83 ? -9.761 -12.335 -7.549 1.00 62.47 83 ALA A C 1
ATOM 663 O O . ALA A 1 83 ? -8.705 -11.800 -7.898 1.00 62.47 83 ALA A O 1
ATOM 664 N N . SER A 1 84 ? -10.913 -12.081 -8.190 1.00 61.19 84 SER A N 1
ATOM 665 C CA . SER A 1 84 ? -11.018 -11.249 -9.404 1.00 61.19 84 SER A CA 1
ATOM 666 C C . SER A 1 84 ? -10.894 -9.739 -9.146 1.00 61.19 84 SER A C 1
ATOM 668 O O . SER A 1 84 ? -10.580 -8.977 -10.059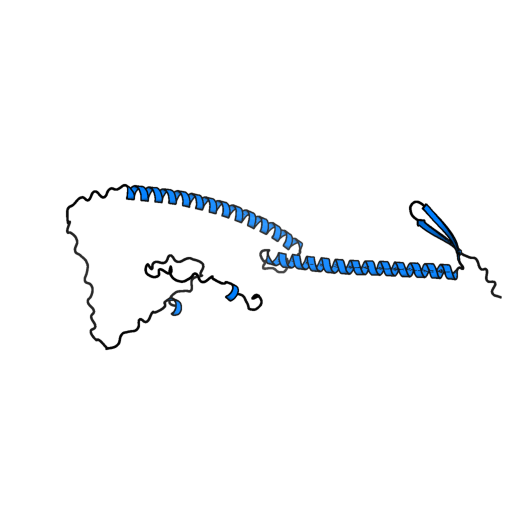 1.00 61.19 84 SER A O 1
ATOM 670 N N . ARG A 1 85 ? -11.072 -9.281 -7.898 1.00 68.94 85 ARG A N 1
ATOM 671 C CA . ARG A 1 85 ? -10.993 -7.858 -7.502 1.00 68.94 85 ARG A CA 1
ATOM 672 C C . ARG A 1 85 ? -9.614 -7.413 -7.006 1.00 68.94 85 ARG A C 1
ATOM 674 O O . ARG A 1 85 ? -9.482 -6.336 -6.416 1.00 68.94 85 ARG A O 1
ATOM 681 N N . ASN A 1 86 ? -8.572 -8.203 -7.249 1.00 80.75 86 ASN A N 1
ATOM 682 C CA . ASN A 1 86 ? -7.208 -7.931 -6.786 1.00 80.75 86 ASN A CA 1
ATOM 683 C C . ASN A 1 86 ? -6.464 -6.893 -7.646 1.00 80.75 86 ASN A C 1
ATOM 685 O O . ASN A 1 86 ? -5.331 -7.106 -8.071 1.00 80.75 86 ASN A O 1
ATOM 689 N N . THR A 1 87 ? -7.094 -5.742 -7.886 1.00 92.25 87 THR A N 1
ATOM 690 C CA . THR A 1 87 ? -6.420 -4.570 -8.459 1.00 92.25 87 THR A CA 1
ATOM 691 C C . THR A 1 87 ? -5.702 -3.781 -7.359 1.00 92.25 87 THR A C 1
ATOM 693 O O . THR A 1 87 ? -6.154 -3.747 -6.211 1.00 92.25 87 THR A O 1
ATOM 696 N N . THR A 1 88 ? -4.598 -3.103 -7.697 1.00 93.25 88 THR A N 1
ATOM 697 C CA . THR A 1 88 ? -3.845 -2.268 -6.740 1.00 93.25 88 THR A CA 1
ATOM 698 C C . THR A 1 88 ? -4.722 -1.182 -6.121 1.00 93.25 88 THR A C 1
ATOM 700 O O . THR A 1 88 ? -4.667 -0.965 -4.915 1.00 93.25 88 THR A O 1
ATOM 703 N N . LEU A 1 89 ? -5.571 -0.533 -6.923 1.00 94.62 89 LEU A N 1
ATOM 704 C CA . LEU A 1 89 ? -6.474 0.509 -6.436 1.00 94.62 89 LEU A CA 1
ATOM 705 C C . LEU A 1 89 ? -7.448 -0.042 -5.389 1.00 94.62 89 LEU A C 1
ATOM 707 O O . LEU A 1 89 ? -7.562 0.530 -4.310 1.00 94.62 89 LEU A O 1
ATOM 711 N N . ALA A 1 90 ? -8.094 -1.178 -5.673 1.00 91.81 90 ALA A N 1
ATOM 712 C CA . ALA A 1 90 ? -9.047 -1.778 -4.748 1.00 91.81 90 ALA A CA 1
ATOM 713 C C . ALA A 1 90 ? -8.387 -2.186 -3.421 1.00 91.81 90 ALA A C 1
ATOM 715 O O . ALA A 1 90 ? -8.999 -2.027 -2.368 1.00 91.81 90 ALA A O 1
ATOM 716 N N . LEU A 1 91 ? -7.139 -2.670 -3.447 1.00 93.31 91 LEU A N 1
ATOM 717 C CA . LEU A 1 91 ? -6.376 -2.956 -2.229 1.00 93.31 91 LEU A CA 1
ATOM 718 C C . LEU A 1 91 ? -6.138 -1.690 -1.395 1.00 93.31 91 LEU A C 1
ATOM 720 O O . LEU A 1 91 ? -6.391 -1.702 -0.194 1.00 93.31 91 LEU A O 1
ATOM 724 N N . LEU A 1 92 ? -5.694 -0.600 -2.027 1.00 95.31 92 LEU A N 1
ATOM 725 C CA . LEU A 1 92 ? -5.428 0.669 -1.341 1.00 95.31 92 LEU A CA 1
ATOM 726 C C . LEU A 1 92 ? -6.702 1.276 -0.741 1.00 95.31 92 LEU A C 1
ATOM 728 O O . LEU A 1 92 ? -6.679 1.761 0.388 1.00 95.31 92 LEU A O 1
ATOM 732 N N . THR A 1 93 ? -7.822 1.215 -1.468 1.00 94.56 93 TH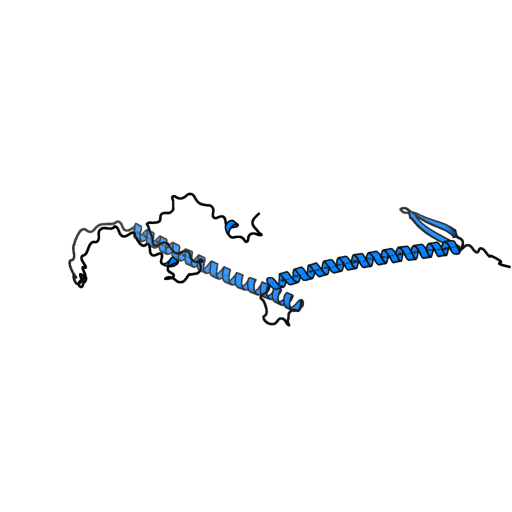R A N 1
ATOM 733 C CA . THR A 1 93 ? -9.128 1.662 -0.967 1.00 94.56 93 THR A CA 1
ATOM 734 C C . THR A 1 93 ? -9.525 0.887 0.286 1.00 94.56 93 THR A C 1
ATOM 736 O O . THR A 1 93 ? -9.816 1.498 1.309 1.00 94.56 93 THR A O 1
ATOM 739 N N . ARG A 1 94 ? -9.449 -0.447 0.245 1.00 93.81 94 ARG A N 1
ATOM 740 C CA . ARG A 1 94 ? -9.787 -1.290 1.399 1.00 93.81 94 ARG A CA 1
ATOM 741 C C . ARG A 1 94 ? -8.849 -1.092 2.576 1.00 93.81 94 ARG A C 1
ATOM 743 O O . ARG A 1 94 ? -9.315 -1.088 3.702 1.00 93.81 94 ARG A O 1
ATOM 750 N N . ALA A 1 95 ? -7.552 -0.917 2.332 1.00 96.00 95 ALA A N 1
ATOM 751 C CA . ALA A 1 95 ? -6.591 -0.637 3.394 1.00 96.00 95 ALA A CA 1
ATOM 752 C C . ALA A 1 95 ? -6.954 0.643 4.152 1.00 96.00 95 ALA A C 1
ATOM 754 O O . ALA A 1 95 ? -7.000 0.646 5.378 1.00 96.00 95 ALA A O 1
ATOM 755 N N . ARG A 1 96 ? -7.275 1.713 3.417 1.00 96.25 96 ARG A N 1
ATOM 756 C CA . ARG A 1 96 ? -7.732 2.973 4.007 1.00 96.25 96 ARG A CA 1
ATOM 757 C C . ARG A 1 96 ? -9.020 2.783 4.805 1.00 96.25 96 ARG A C 1
ATOM 759 O O . ARG A 1 96 ? -9.130 3.303 5.908 1.00 96.25 96 ARG A O 1
ATOM 766 N N . ASP A 1 97 ? -9.992 2.072 4.247 1.00 95.81 97 ASP A N 1
ATOM 767 C CA . ASP A 1 97 ? -11.283 1.878 4.908 1.00 95.81 97 ASP A CA 1
ATOM 768 C C . ASP A 1 97 ? -11.142 0.975 6.152 1.00 95.81 97 ASP A C 1
ATOM 770 O O . ASP A 1 97 ? -11.765 1.243 7.173 1.00 95.81 97 ASP A O 1
ATOM 774 N N . HIS A 1 98 ? -10.250 -0.019 6.115 1.00 96.50 98 HIS A N 1
ATOM 775 C CA . HIS A 1 98 ? -9.915 -0.863 7.263 1.00 96.50 98 HIS A CA 1
ATOM 776 C C . HIS A 1 98 ? -9.267 -0.065 8.401 1.00 96.50 98 HIS A C 1
ATOM 778 O O . HIS A 1 98 ? -9.630 -0.266 9.554 1.00 96.50 98 HIS A O 1
ATOM 784 N N . ILE A 1 99 ? -8.365 0.878 8.097 1.00 97.75 99 ILE A N 1
ATOM 785 C CA . ILE A 1 99 ? -7.799 1.780 9.115 1.00 97.75 99 ILE A CA 1
ATOM 786 C C . ILE A 1 99 ? -8.919 2.553 9.819 1.00 97.75 99 ILE A C 1
ATOM 788 O O . ILE A 1 99 ? -8.977 2.543 11.043 1.00 97.75 99 ILE A O 1
ATOM 792 N N . LYS A 1 100 ? -9.855 3.137 9.061 1.00 97.88 100 LYS A N 1
ATOM 793 C CA . LYS A 1 100 ? -10.988 3.878 9.641 1.00 97.88 100 LYS A CA 1
ATOM 794 C C . LYS A 1 100 ? -11.857 3.006 10.545 1.00 97.88 100 LYS A C 1
ATOM 796 O O . LYS A 1 100 ? -12.207 3.415 11.644 1.00 97.88 100 LYS A O 1
ATOM 801 N N . GLN A 1 101 ? -12.165 1.785 10.110 1.00 97.06 101 GLN A N 1
ATOM 802 C CA . GLN A 1 101 ? -12.937 0.836 10.916 1.00 97.06 101 GLN A CA 1
ATOM 803 C C . GLN A 1 101 ? -12.222 0.473 12.223 1.00 97.06 101 GLN A C 1
ATOM 805 O O . GLN A 1 101 ? -12.860 0.381 13.270 1.00 97.06 101 GLN A O 1
ATOM 810 N N . LEU A 1 102 ? -10.900 0.278 12.173 1.00 97.94 102 LEU A N 1
ATOM 811 C CA . LEU A 1 102 ? -10.098 0.014 13.367 1.00 97.94 102 LEU A CA 1
ATOM 812 C C . LEU A 1 102 ? -10.073 1.219 14.312 1.00 97.94 102 LEU A C 1
ATOM 814 O O . LEU A 1 102 ? -10.174 1.033 15.521 1.00 97.94 102 LEU A O 1
ATOM 818 N N . GLU A 1 103 ? -9.969 2.439 13.785 1.00 98.12 103 GLU A N 1
ATOM 819 C CA . GLU A 1 103 ? -10.005 3.674 14.577 1.00 98.12 103 GLU A CA 1
ATOM 820 C C . GLU A 1 103 ? -11.349 3.846 15.299 1.00 98.12 103 GLU A C 1
ATOM 822 O O . GLU A 1 103 ? -11.375 4.086 16.507 1.00 98.12 103 GLU A O 1
ATOM 827 N N . GLU A 1 104 ? -12.462 3.656 14.587 1.00 97.75 104 GLU A N 1
ATOM 828 C CA . GLU A 1 104 ? -13.818 3.719 15.148 1.00 97.75 104 GLU A CA 1
ATOM 829 C C . GLU A 1 104 ? -14.046 2.634 16.212 1.00 97.75 104 GLU A C 1
ATOM 831 O O . GLU A 1 104 ? -14.540 2.919 17.306 1.00 97.75 104 GLU A O 1
ATOM 836 N N . GLY A 1 105 ? -13.637 1.394 15.926 1.00 97.88 105 GLY A N 1
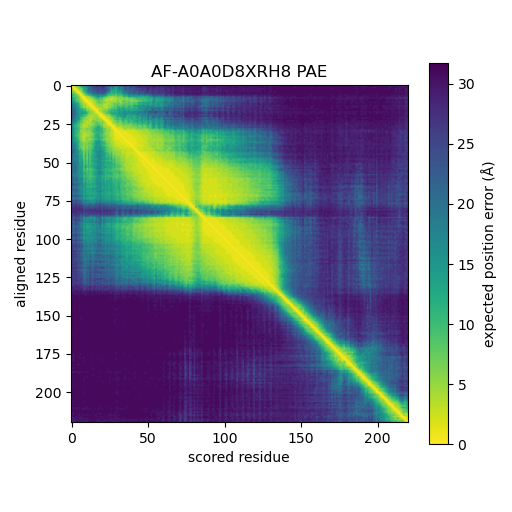ATOM 837 C CA . GLY A 1 105 ? -13.730 0.284 16.873 1.00 97.88 105 GLY A CA 1
ATOM 838 C C . GLY A 1 105 ? -12.882 0.512 18.125 1.00 97.88 105 GLY A C 1
ATOM 839 O O . GLY A 1 105 ? -13.347 0.275 19.238 1.00 97.88 105 GLY A O 1
ATOM 840 N N . ASN A 1 106 ? -11.663 1.031 17.967 1.00 98.12 106 ASN A N 1
ATOM 841 C CA . ASN A 1 106 ? -10.795 1.359 19.092 1.00 98.12 106 ASN A CA 1
ATOM 842 C C . ASN A 1 106 ? -11.399 2.468 19.966 1.00 98.12 106 ASN A C 1
ATOM 844 O O . ASN A 1 106 ? -11.393 2.350 21.187 1.00 98.12 106 ASN A O 1
ATOM 848 N N . ALA A 1 107 ? -11.987 3.506 19.363 1.00 98.19 107 ALA A N 1
ATOM 849 C CA . ALA A 1 107 ? -12.684 4.552 20.110 1.00 98.19 107 ALA A CA 1
ATOM 850 C C . ALA A 1 107 ? -13.857 3.988 20.934 1.00 98.19 107 ALA A C 1
ATOM 852 O O . ALA A 1 107 ? -14.000 4.323 22.110 1.00 98.19 107 ALA A O 1
ATOM 853 N N . ALA A 1 108 ? -14.656 3.085 20.356 1.00 98.00 108 ALA A N 1
ATOM 854 C CA . ALA A 1 108 ? -15.744 2.422 21.075 1.00 98.00 108 ALA A CA 1
ATOM 855 C C . ALA A 1 108 ? -15.238 1.545 22.238 1.00 98.00 108 ALA A C 1
ATOM 857 O O . ALA A 1 108 ? -15.804 1.580 23.329 1.00 98.00 108 ALA A O 1
ATOM 858 N N . LEU A 1 109 ? -14.151 0.794 22.033 1.00 98.31 109 LEU A N 1
ATOM 859 C CA . LEU A 1 109 ? -13.537 -0.032 23.078 1.00 98.31 109 LEU A CA 1
ATOM 860 C C . LEU A 1 109 ? -12.952 0.805 24.221 1.00 98.31 109 LEU A C 1
ATOM 862 O O . LEU A 1 109 ? -13.053 0.406 25.378 1.00 98.31 109 LEU A O 1
ATOM 866 N N . ILE A 1 110 ? -12.367 1.965 23.914 1.00 98.38 110 ILE A N 1
ATOM 867 C CA . ILE A 1 110 ? -11.857 2.907 24.918 1.00 98.38 110 ILE A CA 1
ATOM 868 C C . ILE A 1 110 ? -12.999 3.393 25.812 1.00 98.38 110 ILE A C 1
ATOM 870 O O . ILE A 1 110 ? -12.857 3.320 27.031 1.00 98.38 110 ILE A O 1
ATOM 874 N N . LEU A 1 111 ? -14.126 3.807 25.221 1.00 98.31 111 LEU A N 1
ATOM 875 C CA . LEU A 1 111 ? -15.308 4.253 25.966 1.00 98.31 111 LEU A CA 1
ATOM 876 C C . LEU A 1 111 ? -15.885 3.147 26.853 1.00 98.31 111 LEU A C 1
ATOM 878 O O . LEU A 1 111 ? -16.246 3.395 28.001 1.00 98.31 111 LEU A O 1
ATOM 882 N N . GLU A 1 112 ? -15.963 1.920 26.340 1.00 98.38 112 GLU A N 1
ATOM 883 C CA . GLU A 1 112 ? -16.449 0.788 27.130 1.00 98.38 112 GLU A CA 1
ATOM 884 C C . GLU A 1 112 ? -15.496 0.456 28.283 1.00 98.38 112 GLU A C 1
ATOM 886 O O . GLU A 1 112 ? -15.937 0.178 29.397 1.00 98.38 112 GLU A O 1
ATOM 891 N N . ARG A 1 113 ? -14.184 0.541 28.048 1.00 98.56 113 ARG A N 1
ATOM 892 C CA . ARG A 1 113 ? -13.173 0.370 29.093 1.00 98.56 113 ARG A CA 1
ATOM 893 C C . ARG A 1 113 ? -13.304 1.443 30.176 1.00 98.56 113 ARG A C 1
ATOM 895 O O . ARG A 1 113 ? -13.309 1.074 31.345 1.00 98.56 113 ARG A O 1
ATOM 902 N N . ASP A 1 114 ? -13.480 2.715 29.812 1.00 98.38 114 ASP A N 1
ATOM 903 C CA . ASP A 1 114 ? -13.729 3.805 30.773 1.00 98.38 114 ASP A CA 1
ATOM 904 C C . ASP A 1 114 ? -15.004 3.537 31.596 1.00 98.38 114 ASP A C 1
ATOM 906 O O . ASP A 1 114 ? -14.980 3.574 32.826 1.00 98.38 114 ASP A O 1
ATOM 910 N N . ARG A 1 115 ? -16.104 3.148 30.934 1.00 98.38 115 ARG A N 1
ATOM 911 C CA . ARG A 1 115 ? -17.369 2.793 31.601 1.00 98.38 115 ARG A CA 1
ATOM 912 C C . ARG A 1 115 ? -17.183 1.671 32.625 1.00 98.38 115 ARG A C 1
ATOM 914 O O . ARG A 1 115 ? -17.749 1.726 33.717 1.00 98.38 115 ARG A O 1
ATOM 921 N N . LEU A 1 116 ? -16.428 0.632 32.274 1.00 98.38 116 LEU A N 1
ATOM 922 C CA . LEU A 1 116 ? -16.151 -0.497 33.164 1.00 98.38 116 LEU A CA 1
ATOM 923 C C . LEU A 1 116 ? -15.227 -0.106 34.326 1.00 98.38 116 LEU A C 1
ATOM 925 O O . LEU A 1 116 ? -15.396 -0.618 35.434 1.00 98.38 116 LEU A O 1
ATOM 929 N N . GLU A 1 117 ? -14.275 0.799 34.103 1.00 98.38 117 GLU A N 1
ATOM 930 C CA . GLU A 1 117 ? -13.410 1.338 35.156 1.00 98.38 117 GLU A CA 1
ATOM 931 C C . GLU A 1 117 ? -14.208 2.149 36.179 1.00 98.38 117 GLU A C 1
ATOM 933 O O . GLU A 1 117 ? -14.070 1.904 37.380 1.00 98.38 117 GLU A O 1
ATOM 938 N N . ASP A 1 118 ? -15.122 3.007 35.726 1.00 98.31 118 ASP A N 1
ATOM 939 C CA . ASP A 1 118 ? -16.034 3.743 36.606 1.00 98.31 118 ASP A CA 1
ATOM 940 C C . ASP A 1 118 ? -16.908 2.787 37.432 1.00 98.31 118 ASP A C 1
ATOM 942 O O . ASP A 1 118 ? -17.029 2.928 38.652 1.00 98.31 118 ASP A O 1
ATOM 946 N N . GLN A 1 119 ? -17.472 1.752 36.797 1.00 98.06 119 GLN A N 1
ATOM 947 C CA . GLN A 1 119 ? -18.259 0.731 37.498 1.00 98.06 119 GLN A CA 1
ATOM 948 C C . GLN A 1 119 ? -17.437 -0.015 38.549 1.00 98.06 119 GLN A C 1
ATOM 950 O O . GLN A 1 119 ? -17.920 -0.266 39.655 1.00 98.06 119 GLN A O 1
ATOM 955 N N . LYS A 1 120 ? -16.187 -0.358 38.230 1.00 98.19 120 LYS A N 1
ATOM 956 C CA . LYS A 1 120 ? -15.274 -0.996 39.177 1.00 98.19 120 LYS A CA 1
ATOM 957 C C . LYS A 1 120 ? -15.016 -0.091 40.383 1.00 98.19 120 LYS A C 1
ATOM 959 O O . LYS A 1 120 ? -15.056 -0.594 41.503 1.00 98.19 120 LYS A O 1
ATOM 964 N N . LEU A 1 121 ? -14.775 1.205 40.177 1.00 98.31 121 LEU A N 1
ATOM 965 C CA . LEU A 1 121 ? -14.537 2.158 41.267 1.00 98.31 121 LEU A CA 1
ATOM 966 C C . LEU A 1 121 ? -15.753 2.280 42.192 1.00 98.31 121 LEU A C 1
ATOM 968 O O . LEU A 1 121 ? -15.600 2.224 43.411 1.00 98.31 121 LEU A O 1
ATOM 972 N N . VAL A 1 122 ? -16.960 2.365 41.625 1.00 97.81 122 VAL A N 1
ATOM 973 C CA . VAL A 1 122 ? -18.211 2.395 42.402 1.00 97.81 122 VAL A CA 1
ATOM 974 C C . VAL A 1 122 ? -18.386 1.117 43.225 1.00 97.81 122 VAL A C 1
ATOM 976 O O . VAL A 1 122 ? -18.704 1.169 44.407 1.00 97.81 122 VAL A O 1
ATOM 979 N N . LEU A 1 123 ? -18.148 -0.054 42.636 1.00 97.44 123 LEU A N 1
ATOM 980 C CA . LEU A 1 123 ? -18.261 -1.314 43.374 1.00 97.44 123 LEU A CA 1
ATOM 981 C C . LEU A 1 123 ? -17.202 -1.438 44.479 1.00 97.44 123 LEU A C 1
ATOM 983 O O . LEU A 1 123 ? -17.479 -2.000 45.537 1.00 97.44 123 LEU A O 1
ATOM 987 N N . GLN A 1 124 ? -15.995 -0.917 44.254 1.00 97.00 124 GLN A N 1
ATOM 988 C CA . GLN A 1 124 ? -14.932 -0.915 45.257 1.00 97.00 124 GLN A CA 1
ATOM 989 C C . GLN A 1 124 ? -15.280 -0.040 46.465 1.00 97.00 124 GLN A C 1
ATOM 991 O O . GLN A 1 124 ? -15.083 -0.493 47.593 1.00 97.00 124 GLN A O 1
ATOM 996 N N . SER A 1 125 ? -15.841 1.154 46.253 1.00 96.25 125 SER A N 1
ATOM 997 C CA . SER A 1 125 ? -16.265 2.025 47.356 1.00 96.25 125 SER A CA 1
ATOM 998 C C . SER A 1 125 ? -17.432 1.426 48.149 1.00 96.25 125 SER A C 1
ATOM 1000 O O . SER A 1 125 ? -17.439 1.482 49.378 1.00 96.25 125 SER A O 1
ATOM 1002 N N . GLU A 1 126 ? -18.382 0.767 47.479 1.00 96.50 126 GLU A N 1
ATOM 1003 C CA . GLU A 1 126 ? -19.466 0.036 48.149 1.00 96.50 126 GLU A CA 1
ATOM 1004 C C . GLU A 1 126 ? -18.944 -1.124 49.008 1.00 96.50 126 GLU A C 1
ATOM 1006 O O . GLU A 1 126 ? -19.398 -1.324 50.138 1.00 96.50 126 GLU A O 1
ATOM 1011 N N . LEU A 1 127 ? -17.954 -1.873 48.512 1.00 96.19 127 LEU A N 1
ATOM 1012 C CA . LEU A 1 127 ? -17.305 -2.928 49.290 1.00 96.19 127 LEU A CA 1
ATOM 1013 C C . LEU A 1 127 ? -16.561 -2.372 50.507 1.00 96.19 127 LEU A C 1
ATOM 1015 O O . LEU A 1 127 ? -16.625 -2.973 51.580 1.00 96.19 127 LEU A O 1
ATOM 1019 N N . GLU A 1 128 ? -15.862 -1.248 50.365 1.00 94.19 128 GLU A N 1
ATOM 1020 C CA . GLU A 1 128 ? -15.164 -0.590 51.472 1.00 94.19 128 GLU A CA 1
ATOM 1021 C C . GLU A 1 128 ? -16.149 -0.130 52.555 1.00 94.19 128 GLU A C 1
ATOM 1023 O O . GLU A 1 128 ? -16.002 -0.515 53.717 1.00 94.19 128 GLU A O 1
ATOM 1028 N N . ARG A 1 129 ? -17.245 0.529 52.158 1.00 92.88 129 ARG A N 1
ATOM 1029 C CA . ARG A 1 129 ? -18.343 0.930 53.050 1.00 92.88 129 ARG A CA 1
ATOM 1030 C C . ARG A 1 129 ? -18.939 -0.258 53.813 1.00 92.88 129 ARG A C 1
ATOM 1032 O O . ARG A 1 129 ? -19.162 -0.186 55.024 1.00 92.88 129 ARG A O 1
ATOM 1039 N N . LEU A 1 130 ? -19.191 -1.378 53.129 1.00 93.19 130 LEU A N 1
ATOM 1040 C CA . LEU A 1 130 ? -19.711 -2.595 53.764 1.00 93.19 130 LEU A CA 1
ATOM 1041 C C . LEU A 1 130 ? -18.704 -3.203 54.753 1.00 93.19 130 LEU A C 1
ATOM 1043 O O . LEU A 1 130 ? -19.095 -3.613 55.851 1.00 93.19 130 LEU A O 1
ATOM 1047 N N . LYS A 1 131 ? -17.408 -3.216 54.421 1.00 90.88 131 LYS A N 1
ATOM 1048 C CA . LYS A 1 131 ? -16.348 -3.693 55.326 1.00 90.88 131 LYS A CA 1
ATOM 1049 C C . LYS A 1 131 ? -16.221 -2.825 56.576 1.00 90.88 131 LYS A C 1
ATOM 1051 O O . LYS A 1 131 ? -16.078 -3.369 57.673 1.00 90.88 131 LYS A O 1
ATOM 1056 N N . GLU A 1 132 ? -16.309 -1.507 56.439 1.00 86.06 132 GLU A N 1
ATOM 1057 C CA . GLU A 1 132 ? -16.290 -0.570 57.566 1.00 86.06 132 GLU A CA 1
ATOM 1058 C C . GLU A 1 132 ? -17.506 -0.769 58.477 1.00 86.06 132 GLU A C 1
ATOM 1060 O O . GLU A 1 132 ? -17.346 -0.884 59.692 1.00 86.06 132 GLU A O 1
ATOM 1065 N N . SER A 1 133 ? -18.705 -0.930 57.904 1.00 77.12 133 SER A N 1
ATOM 1066 C CA . SER A 1 133 ? -19.927 -1.197 58.680 1.00 77.12 133 SER A CA 1
ATOM 1067 C C . SER A 1 133 ? -19.890 -2.534 59.438 1.00 77.12 133 SER A C 1
ATOM 1069 O O . SER A 1 133 ? -20.367 -2.621 60.567 1.00 77.12 133 SER A O 1
ATOM 1071 N N . THR A 1 134 ? -19.256 -3.563 58.864 1.00 73.25 134 THR A N 1
ATOM 1072 C CA . THR A 1 134 ? -19.021 -4.855 59.534 1.00 73.25 134 THR A CA 1
ATOM 1073 C C . THR A 1 134 ? -17.968 -4.746 60.640 1.00 73.25 134 THR A C 1
ATOM 1075 O O . THR A 1 134 ? -18.091 -5.399 61.673 1.00 73.25 134 THR A O 1
ATOM 1078 N N . SER A 1 135 ? -16.951 -3.900 60.459 1.00 60.81 135 SER A N 1
ATOM 1079 C CA . SER A 1 135 ? -15.864 -3.715 61.433 1.00 60.81 135 SER A CA 1
ATOM 1080 C C . SER A 1 135 ? -16.266 -2.824 62.618 1.00 60.81 135 SER A C 1
ATOM 1082 O O . SER A 1 135 ? -15.671 -2.925 63.688 1.00 60.81 135 SER A O 1
ATOM 1084 N N . GLN A 1 136 ? -17.285 -1.973 62.451 1.00 54.78 136 GLN A N 1
ATOM 1085 C CA . GLN A 1 136 ? -17.829 -1.096 63.497 1.00 54.78 136 GLN A CA 1
ATOM 1086 C C . GLN A 1 136 ? -18.974 -1.720 64.309 1.00 54.78 136 GLN A C 1
ATOM 1088 O O . GLN A 1 136 ? -19.552 -1.042 65.156 1.00 54.78 136 GLN A O 1
ATOM 1093 N N . SER A 1 137 ? -19.293 -3.005 64.119 1.00 45.78 137 SER A N 1
ATOM 1094 C CA . SER A 1 137 ? -20.072 -3.743 65.115 1.00 45.78 137 SER A CA 1
ATOM 1095 C C . SER A 1 137 ? -19.130 -4.153 66.254 1.00 45.78 137 SER A C 1
ATOM 1097 O O . SER A 1 137 ? -18.362 -5.107 66.090 1.00 45.78 137 SER A O 1
ATOM 1099 N N . PRO A 1 138 ? -19.146 -3.489 67.431 1.00 47.41 138 PRO A N 1
ATOM 1100 C CA . PRO A 1 138 ? -18.613 -4.139 68.608 1.00 47.41 138 PRO A CA 1
ATOM 1101 C C . PRO A 1 138 ? -19.442 -5.407 68.780 1.00 47.41 138 PRO A C 1
ATOM 1103 O O . PRO A 1 138 ? -20.669 -5.354 68.860 1.00 47.41 138 PRO A O 1
ATOM 1106 N N . THR A 1 139 ? -18.772 -6.553 68.831 1.00 48.50 139 THR A N 1
ATOM 1107 C CA . THR A 1 139 ? -19.354 -7.789 69.348 1.00 48.50 139 THR A CA 1
ATOM 1108 C C . THR A 1 139 ? -19.706 -7.556 70.821 1.00 48.50 139 THR A C 1
ATOM 1110 O O . THR A 1 139 ? -18.998 -7.979 71.731 1.00 48.50 139 THR A O 1
ATOM 1113 N N . SER A 1 140 ? -20.806 -6.854 71.088 1.00 45.22 140 SER A N 1
ATOM 1114 C CA . SER A 1 140 ? -21.569 -7.034 72.306 1.00 45.22 140 SER A CA 1
ATOM 1115 C C . SER A 1 140 ? -22.248 -8.385 72.153 1.00 45.22 140 SER A C 1
ATOM 1117 O O . SER A 1 140 ? -23.305 -8.521 71.551 1.00 45.22 140 SER A O 1
ATOM 1119 N N . ARG A 1 141 ? -21.583 -9.424 72.664 1.00 53.16 141 ARG A N 1
ATOM 1120 C CA . ARG A 1 141 ? -22.228 -10.700 72.969 1.00 53.16 141 ARG A CA 1
ATOM 1121 C C . ARG A 1 141 ? -23.497 -10.421 73.788 1.00 53.16 141 ARG A C 1
ATOM 1123 O O . ARG A 1 141 ? -23.354 -9.925 74.907 1.00 53.16 141 ARG A O 1
ATOM 1130 N N . PRO A 1 142 ? -24.699 -10.821 73.351 1.00 45.22 142 PRO A N 1
ATOM 1131 C CA . PRO A 1 142 ? -25.739 -11.200 74.280 1.00 45.22 142 PRO A CA 1
ATOM 1132 C C . PRO A 1 142 ? -25.590 -12.704 74.521 1.00 45.22 142 PRO A C 1
ATOM 1134 O O . PRO A 1 142 ? -25.754 -13.535 73.628 1.00 45.22 142 PRO A O 1
ATOM 1137 N N . SER A 1 143 ? -25.224 -13.061 75.745 1.00 50.59 143 SER A N 1
ATOM 1138 C CA . SER A 1 143 ? -25.442 -14.409 76.257 1.00 50.59 143 SER A CA 1
ATOM 1139 C C . SER A 1 143 ? -26.948 -14.725 76.256 1.00 50.59 143 SER A C 1
ATOM 1141 O O . SER A 1 143 ? -27.749 -13.838 76.542 1.00 50.59 143 SER A O 1
ATOM 1143 N N . SER A 1 144 ? -27.292 -16.004 76.049 1.00 52.81 144 SER A N 1
ATOM 1144 C CA . SER A 1 144 ? -28.636 -16.635 76.090 1.00 52.81 144 SER A CA 1
ATOM 1145 C C . SER A 1 144 ? -29.474 -16.497 74.801 1.00 52.81 144 SER A C 1
ATOM 1147 O O . SER A 1 144 ? -29.503 -15.442 74.194 1.00 52.81 144 SER A O 1
ATOM 1149 N N . ALA A 1 145 ? -30.170 -17.510 74.277 1.00 45.91 145 ALA A N 1
ATOM 1150 C CA . ALA A 1 145 ? -30.545 -18.823 74.787 1.00 45.91 145 ALA A CA 1
ATOM 1151 C C . ALA A 1 145 ? -30.644 -19.840 73.632 1.00 45.91 145 ALA A C 1
ATOM 1153 O O . ALA A 1 145 ? -30.996 -19.504 72.502 1.00 45.91 145 ALA A O 1
ATOM 1154 N N . VAL A 1 146 ? -30.356 -21.104 73.944 1.00 53.03 146 VAL A N 1
ATOM 1155 C CA . VAL A 1 146 ? -30.567 -22.265 73.074 1.00 53.03 146 VAL A CA 1
ATOM 1156 C C . VAL A 1 146 ? -32.058 -22.374 72.749 1.00 53.03 146 VAL A C 1
ATOM 1158 O O . VAL A 1 146 ? -32.836 -22.870 73.560 1.00 53.03 146 VAL A O 1
ATOM 1161 N N . SER A 1 147 ? -32.461 -21.935 71.558 1.00 42.72 147 SER A N 1
ATOM 1162 C CA . SER A 1 147 ? -33.773 -22.269 71.005 1.00 42.72 147 SER A CA 1
ATOM 1163 C C . SER A 1 147 ? -33.653 -23.581 70.244 1.00 42.72 147 SER A C 1
ATOM 1165 O O . SER A 1 147 ? -33.163 -23.641 69.120 1.00 42.72 147 SER A O 1
ATOM 1167 N N . ARG A 1 148 ? -34.062 -24.660 70.915 1.00 54.56 148 ARG A N 1
ATOM 1168 C CA . ARG A 1 148 ? -34.385 -25.936 70.278 1.00 54.56 148 ARG A CA 1
ATOM 1169 C C . ARG A 1 148 ? -35.603 -25.719 69.393 1.00 54.56 148 ARG A C 1
ATOM 1171 O O . ARG A 1 148 ? -36.611 -25.292 69.936 1.00 54.56 148 ARG A O 1
ATOM 1178 N N . LEU A 1 149 ? -35.533 -26.070 68.109 1.00 48.56 149 LEU A N 1
ATOM 1179 C CA . LEU A 1 149 ? -36.662 -26.570 67.315 1.00 48.56 149 LEU A CA 1
ATOM 1180 C C . LEU A 1 149 ? -36.180 -27.022 65.927 1.00 48.56 149 LEU A C 1
ATOM 1182 O O . LEU A 1 149 ? -35.251 -26.457 65.362 1.00 48.56 149 LEU A O 1
ATOM 1186 N N . SER A 1 150 ? -36.874 -28.033 65.406 1.00 38.75 150 SER A N 1
ATOM 1187 C CA . SER A 1 150 ? -36.742 -28.660 64.085 1.00 38.75 150 SER A CA 1
ATOM 1188 C C . SER A 1 150 ? -35.617 -29.687 63.899 1.00 38.75 150 SER A C 1
ATOM 1190 O O . SER A 1 150 ? -34.602 -29.461 63.246 1.00 38.75 150 SER A O 1
ATOM 1192 N N . ARG A 1 151 ? -35.842 -30.875 64.470 1.00 51.38 151 ARG A N 1
ATOM 1193 C CA . ARG A 1 151 ? -35.167 -32.121 64.101 1.00 51.38 151 ARG A CA 1
ATOM 1194 C C . ARG A 1 151 ? -36.106 -32.884 63.171 1.00 51.38 151 ARG A C 1
ATOM 1196 O O . ARG A 1 151 ? -36.862 -33.712 63.649 1.00 51.38 151 ARG A O 1
ATOM 1203 N N . ASP A 1 152 ? -36.021 -32.593 61.881 1.00 43.31 152 ASP A N 1
ATOM 1204 C CA . ASP A 1 152 ? -36.458 -33.495 60.814 1.00 43.31 152 ASP A CA 1
ATOM 1205 C C . ASP A 1 152 ? -35.360 -33.502 59.750 1.00 43.31 152 ASP A C 1
ATOM 1207 O O . ASP A 1 152 ? -35.280 -32.630 58.889 1.00 43.31 152 ASP A O 1
ATOM 1211 N N . SER A 1 153 ? -34.451 -34.468 59.870 1.00 37.03 153 SER A N 1
ATOM 1212 C CA . SER A 1 153 ? -33.500 -34.818 58.816 1.00 37.03 153 SER A CA 1
ATOM 1213 C C . SER A 1 153 ? -33.685 -36.308 58.518 1.00 37.03 153 SER A C 1
ATOM 1215 O O . SER A 1 153 ? -33.629 -37.109 59.459 1.00 37.03 153 SER A O 1
ATOM 1217 N N . PRO A 1 154 ? -33.977 -36.696 57.264 1.00 45.31 154 PRO A N 1
ATOM 1218 C CA . PRO A 1 154 ? -34.301 -38.069 56.921 1.00 45.31 154 PRO A CA 1
ATOM 1219 C C . PRO A 1 154 ? -33.041 -38.943 56.855 1.00 45.31 154 PRO A C 1
ATOM 1221 O O . PRO A 1 154 ? -32.021 -38.559 56.290 1.00 45.31 154 PRO A O 1
ATOM 1224 N N . MET A 1 155 ? -33.171 -40.125 57.464 1.00 42.09 155 MET A N 1
ATOM 1225 C CA . MET A 1 155 ? -32.397 -41.365 57.307 1.00 42.09 155 MET A CA 1
ATOM 1226 C C . MET A 1 155 ? -31.265 -41.337 56.268 1.00 42.09 155 MET A C 1
ATOM 1228 O O . MET A 1 155 ? -31.507 -41.431 55.065 1.00 42.09 155 MET A O 1
ATOM 1232 N N . PHE A 1 156 ? -30.017 -41.335 56.745 1.00 42.41 156 PHE A N 1
ATOM 1233 C CA . PHE A 1 156 ? -28.883 -41.758 55.931 1.00 42.41 156 PHE A CA 1
ATOM 1234 C C . PHE A 1 156 ? -28.916 -43.286 55.840 1.00 42.41 156 PHE A C 1
ATOM 1236 O O . PHE A 1 156 ? -28.802 -43.980 56.850 1.00 42.41 156 PHE A O 1
ATOM 1243 N N . LEU A 1 157 ? -29.147 -43.791 54.630 1.00 50.94 157 LEU A N 1
ATOM 1244 C CA . LEU A 1 157 ? -29.179 -45.209 54.309 1.00 50.94 157 LEU A CA 1
ATOM 1245 C C . LEU A 1 157 ? -27.805 -45.824 54.617 1.00 50.94 157 LEU A C 1
ATOM 1247 O O . LEU A 1 157 ? -26.813 -45.558 53.940 1.00 50.94 157 LEU A O 1
ATOM 1251 N N . GLU A 1 158 ? -27.762 -46.640 55.662 1.00 42.84 158 GLU A N 1
ATOM 1252 C CA . GLU A 1 158 ? -26.638 -47.498 56.009 1.00 42.84 158 GLU A CA 1
ATOM 1253 C C . GLU A 1 158 ? -26.539 -48.606 54.948 1.00 42.84 158 GLU A C 1
ATOM 1255 O O . GLU A 1 158 ? -27.329 -49.549 54.936 1.00 42.84 158 GLU A O 1
ATOM 1260 N N . TYR A 1 159 ? -25.580 -48.499 54.029 1.00 40.47 159 TYR A N 1
ATOM 1261 C CA . TYR A 1 159 ? -25.123 -49.652 53.256 1.00 40.47 159 TYR A CA 1
ATOM 1262 C C . TYR A 1 159 ? -23.674 -49.944 53.629 1.00 40.47 159 TYR A C 1
ATOM 1264 O O . TYR A 1 159 ? -22.734 -49.334 53.122 1.00 40.47 159 TYR A O 1
ATOM 1272 N N . SER A 1 160 ? -23.515 -50.883 54.558 1.00 51.72 160 SER A N 1
ATOM 1273 C CA . SER A 1 160 ? -22.258 -51.586 54.791 1.00 51.72 160 SER A CA 1
ATOM 1274 C C . SER A 1 160 ? -22.111 -52.721 53.781 1.00 51.72 160 SER A C 1
ATOM 1276 O O . SER A 1 160 ? -22.988 -53.583 53.708 1.00 51.72 160 SER A O 1
ATOM 1278 N N . PRO A 1 161 ? -20.945 -52.830 53.129 1.00 43.84 161 PRO A N 1
ATOM 1279 C CA . PRO A 1 161 ? -20.379 -54.134 52.846 1.00 43.84 161 PRO A CA 1
ATOM 1280 C C . PRO A 1 161 ? -19.023 -54.263 53.546 1.00 43.84 161 PRO A C 1
ATOM 1282 O O . PRO A 1 161 ? -18.015 -53.657 53.185 1.00 43.84 161 PRO A O 1
ATOM 1285 N N . SER A 1 162 ? -19.037 -55.089 54.587 1.00 50.16 162 SER A N 1
ATOM 1286 C CA . SER A 1 162 ? -17.860 -55.653 55.231 1.00 50.16 162 SER A CA 1
ATOM 1287 C C . SER A 1 162 ? -17.154 -56.616 54.278 1.00 50.16 162 SER A C 1
ATOM 1289 O O . SER A 1 162 ? -17.730 -57.632 53.903 1.00 50.16 162 SER A O 1
ATOM 1291 N N . SER A 1 163 ? -15.892 -56.325 53.961 1.00 41.56 163 SER A N 1
ATOM 1292 C CA . SER A 1 163 ? -14.821 -57.324 53.846 1.00 41.56 163 SER A CA 1
ATOM 1293 C C . SER A 1 163 ? -13.490 -56.611 53.606 1.00 41.56 163 SER A C 1
ATOM 1295 O O . SER A 1 163 ? -13.304 -55.955 52.584 1.00 41.56 163 SER A O 1
ATOM 1297 N N . LYS A 1 164 ? -12.555 -56.738 54.551 1.00 47.72 164 LYS A N 1
ATOM 1298 C CA . LYS A 1 164 ? -11.151 -56.347 54.371 1.00 47.72 164 LYS A CA 1
ATOM 1299 C C . LYS A 1 164 ? -10.455 -57.363 53.454 1.00 47.72 164 LYS A C 1
ATOM 1301 O O . LYS A 1 164 ? -10.526 -58.554 53.757 1.00 47.72 164 LYS A O 1
ATOM 1306 N N . PRO A 1 165 ? -9.662 -56.913 52.471 1.00 37.94 165 PRO A N 1
ATOM 1307 C CA . PRO A 1 165 ? -8.410 -57.561 52.129 1.00 37.94 165 PRO A CA 1
ATOM 1308 C C . PRO A 1 165 ? -7.222 -56.694 52.562 1.00 37.94 165 PRO A C 1
ATOM 1310 O O . PRO A 1 165 ? -7.248 -55.465 52.578 1.00 37.94 165 PRO A O 1
ATOM 1313 N N . LEU A 1 166 ? -6.175 -57.392 52.965 1.00 51.12 166 LEU A N 1
ATOM 1314 C CA . LEU A 1 166 ? -4.929 -56.908 53.527 1.00 51.12 166 LEU A CA 1
ATOM 1315 C C . LEU A 1 166 ? -4.018 -56.335 52.418 1.00 51.12 166 LEU A C 1
ATOM 1317 O O . LEU A 1 166 ? -3.091 -57.009 52.003 1.00 51.12 166 LEU A O 1
ATOM 1321 N N . GLN A 1 167 ? -4.268 -55.128 51.905 1.00 49.66 167 GLN A N 1
ATOM 1322 C CA . GLN A 1 167 ? -3.280 -54.348 51.136 1.00 49.66 167 GLN A CA 1
ATOM 1323 C C . GLN A 1 167 ? -3.770 -52.896 51.035 1.00 49.66 167 GLN A C 1
ATOM 1325 O O . GLN A 1 167 ? -4.912 -52.659 50.652 1.00 49.66 167 GLN A O 1
ATOM 1330 N N . SER A 1 168 ? -2.930 -51.923 51.392 1.00 42.12 168 SER A N 1
ATOM 1331 C CA . SER A 1 168 ? -3.222 -50.494 51.200 1.00 42.12 168 SER A CA 1
ATOM 1332 C C . SER A 1 168 ? -3.638 -50.232 49.741 1.00 42.12 168 SER A C 1
ATOM 1334 O O . SER A 1 168 ? -2.846 -50.558 48.850 1.00 42.12 168 SER A O 1
ATOM 1336 N N . PRO A 1 169 ? -4.829 -49.670 49.451 1.00 42.84 169 PRO A N 1
ATOM 1337 C CA . PRO A 1 169 ? -5.129 -49.225 48.104 1.00 42.84 169 PRO A CA 1
ATOM 1338 C C . PRO A 1 169 ? -4.270 -47.989 47.855 1.00 42.84 169 PRO A C 1
ATOM 1340 O O . PRO A 1 169 ? -4.419 -46.973 48.536 1.00 42.84 169 PRO A O 1
ATOM 1343 N N . GLN A 1 170 ? -3.352 -48.070 46.890 1.00 51.28 170 GLN A N 1
ATOM 1344 C CA . GLN A 1 170 ? -2.805 -46.847 46.324 1.00 51.28 170 GLN A CA 1
ATOM 1345 C C . GLN A 1 170 ? -3.978 -45.969 45.896 1.00 51.28 170 GLN A C 1
ATOM 1347 O O . GLN A 1 170 ? -4.922 -46.448 45.266 1.00 51.28 170 GLN A O 1
ATOM 1352 N N . LEU A 1 171 ? -3.912 -44.690 46.262 1.00 38.44 171 LEU A N 1
ATOM 1353 C CA . LEU A 1 171 ? -4.790 -43.678 45.709 1.00 38.44 171 LEU A CA 1
ATOM 1354 C C . LEU A 1 171 ? -4.616 -43.731 44.193 1.00 38.44 171 LEU A C 1
ATOM 1356 O O . LEU A 1 171 ? -3.618 -43.252 43.659 1.00 38.44 171 LEU A O 1
ATOM 1360 N N . MET A 1 172 ? -5.576 -44.330 43.498 1.00 55.41 172 MET A N 1
ATOM 1361 C CA . MET A 1 172 ? -5.759 -44.049 42.090 1.00 55.41 172 MET A CA 1
ATOM 1362 C C . MET A 1 172 ? -6.235 -42.603 42.020 1.00 55.41 172 MET A C 1
ATOM 1364 O O . MET A 1 172 ? -7.413 -42.296 42.198 1.00 55.41 172 MET A O 1
ATOM 1368 N N . ILE A 1 173 ? -5.266 -41.697 41.891 1.00 59.47 173 ILE A N 1
ATOM 1369 C CA . ILE A 1 173 ? -5.498 -40.305 41.534 1.00 59.47 173 ILE A CA 1
ATOM 1370 C C . ILE A 1 173 ? -6.035 -40.369 40.110 1.00 59.47 173 ILE A C 1
ATOM 1372 O O . ILE A 1 173 ? -5.278 -40.434 39.148 1.00 59.47 173 ILE A O 1
ATOM 1376 N N . ILE A 1 174 ? -7.355 -40.467 39.993 1.00 60.44 174 ILE A N 1
ATOM 1377 C CA . ILE A 1 174 ? -8.038 -40.318 38.718 1.00 60.44 174 ILE A CA 1
ATOM 1378 C C . ILE A 1 174 ? -7.863 -38.849 38.363 1.00 60.44 174 ILE A C 1
ATOM 1380 O O . ILE A 1 174 ? -8.471 -37.988 38.998 1.00 60.44 174 ILE A O 1
ATOM 1384 N N . ASP A 1 175 ? -6.978 -38.569 37.412 1.00 64.56 175 ASP A N 1
ATOM 1385 C CA . ASP A 1 175 ? -6.844 -37.245 36.825 1.00 64.56 175 ASP A CA 1
ATOM 1386 C C . ASP A 1 175 ? -8.005 -37.051 35.833 1.00 64.56 175 ASP A C 1
ATOM 1388 O O . ASP A 1 175 ? -8.015 -37.664 34.761 1.00 64.56 175 ASP A O 1
ATOM 1392 N N . PRO A 1 176 ? -9.001 -36.207 36.160 1.00 61.16 176 PRO A N 1
ATOM 1393 C CA . PRO A 1 176 ? -10.171 -36.026 35.310 1.00 61.16 176 PRO A CA 1
ATOM 1394 C C . PRO A 1 176 ? -9.841 -35.330 33.977 1.00 61.16 176 PRO A C 1
ATOM 1396 O O . PRO A 1 176 ? -10.691 -35.303 33.087 1.00 61.16 176 PRO A O 1
ATOM 1399 N N . VAL A 1 177 ? -8.633 -34.772 33.828 1.00 58.66 177 VAL A N 1
ATOM 1400 C CA . VAL A 1 177 ? -8.128 -34.188 32.579 1.00 58.66 177 VAL A CA 1
ATOM 1401 C C . VAL A 1 177 ? -7.451 -35.250 31.711 1.00 58.66 177 VAL A C 1
ATOM 1403 O O . VAL A 1 177 ? -7.704 -35.288 30.508 1.00 58.66 177 VAL A O 1
ATOM 1406 N N . ALA A 1 178 ? -6.640 -36.136 32.299 1.00 58.72 178 ALA A N 1
ATOM 1407 C CA . ALA A 1 178 ? -5.972 -37.214 31.562 1.00 58.72 178 ALA A CA 1
ATOM 1408 C C . ALA A 1 178 ? -6.953 -38.293 31.068 1.00 58.72 178 ALA A C 1
ATOM 1410 O O . ALA A 1 178 ? -6.772 -38.832 29.980 1.00 58.72 178 ALA A O 1
ATOM 1411 N N . GLU A 1 179 ? -8.022 -38.551 31.827 1.00 62.19 179 GLU A N 1
ATOM 1412 C CA . GLU A 1 179 ? -9.057 -39.543 31.492 1.00 62.19 179 GLU A CA 1
ATOM 1413 C C . GLU A 1 179 ? -10.149 -39.002 30.542 1.00 62.19 179 GLU A C 1
ATOM 1415 O O . GLU A 1 179 ? -11.153 -39.666 30.290 1.00 62.19 179 GLU A O 1
ATOM 1420 N N . GLY A 1 180 ? -9.995 -37.781 30.008 1.00 58.97 180 GLY A N 1
ATOM 1421 C CA . GLY A 1 180 ? -10.893 -37.224 28.984 1.00 58.97 180 GLY A CA 1
ATOM 1422 C C . GLY A 1 180 ? -12.326 -36.939 29.454 1.00 58.97 180 GLY A C 1
ATOM 1423 O O . GLY A 1 180 ? -13.215 -36.728 28.629 1.00 58.97 180 GLY A O 1
ATOM 1424 N N . LEU A 1 181 ? -12.563 -36.912 30.771 1.00 61.81 181 LEU A N 1
ATOM 1425 C CA . LEU A 1 181 ? -13.882 -36.680 31.371 1.00 61.81 181 LEU A CA 1
ATOM 1426 C C . LEU A 1 181 ? -14.288 -35.198 31.387 1.00 61.81 181 LEU A C 1
ATOM 1428 O O . LEU A 1 181 ? -15.444 -34.877 31.666 1.00 61.81 181 LEU A O 1
ATOM 1432 N N . LEU A 1 182 ? -13.360 -34.289 31.075 1.00 57.91 182 LEU A N 1
ATOM 1433 C CA . LEU A 1 182 ? -13.625 -32.864 30.907 1.00 57.91 182 LEU A CA 1
ATOM 1434 C C . LEU A 1 182 ? -13.206 -32.407 29.501 1.00 57.91 182 LEU A C 1
ATOM 1436 O O . LEU A 1 182 ? -12.091 -32.707 29.073 1.00 57.91 182 LEU A O 1
ATOM 1440 N N . PRO A 1 183 ? -14.057 -31.655 28.775 1.00 56.19 183 PRO A N 1
ATOM 1441 C CA . PRO A 1 183 ? -13.676 -31.089 27.488 1.00 56.19 183 PRO A CA 1
ATOM 1442 C C . PRO A 1 183 ? -12.489 -30.138 27.680 1.00 56.19 183 PRO A C 1
ATOM 1444 O O . PRO A 1 183 ? -12.487 -29.325 28.607 1.00 56.19 183 PRO A O 1
ATOM 1447 N N . ALA A 1 184 ? -11.484 -30.235 26.805 1.00 60.50 184 ALA A N 1
ATOM 1448 C CA . ALA A 1 184 ? -10.327 -29.345 26.804 1.00 60.50 184 ALA A CA 1
ATOM 1449 C C . ALA A 1 184 ? -10.793 -27.904 26.546 1.00 60.50 184 ALA A C 1
ATOM 1451 O O . ALA A 1 184 ? -11.023 -27.495 25.408 1.00 60.50 184 ALA A O 1
ATOM 1452 N N . LEU A 1 185 ? -11.001 -27.143 27.619 1.00 62.50 185 LEU A N 1
ATOM 1453 C CA . LEU A 1 185 ? -11.359 -25.736 27.519 1.00 62.50 185 LEU A CA 1
ATOM 1454 C C . LEU A 1 185 ? -10.118 -24.926 27.110 1.00 62.50 185 LEU A C 1
ATOM 1456 O O . LEU A 1 185 ? -9.013 -25.223 27.572 1.00 62.50 185 LEU A O 1
ATOM 1460 N N . PRO A 1 186 ? -10.276 -23.895 26.263 1.00 54.81 186 PRO A N 1
ATOM 1461 C CA . PRO A 1 186 ? -9.171 -23.030 25.870 1.00 54.81 186 PRO A CA 1
ATOM 1462 C C . PRO A 1 186 ? -8.538 -22.364 27.102 1.00 54.81 186 PRO A C 1
ATOM 1464 O O . PRO A 1 186 ? -9.235 -21.879 27.991 1.00 54.81 186 PRO A O 1
ATOM 1467 N N . ILE A 1 187 ? -7.202 -22.321 27.122 1.00 56.12 187 ILE A N 1
ATOM 1468 C CA . ILE A 1 187 ? -6.310 -21.954 28.247 1.00 56.12 187 ILE A CA 1
ATOM 1469 C C . ILE A 1 187 ? -6.447 -20.467 28.681 1.00 56.12 187 ILE A C 1
ATOM 1471 O O . ILE A 1 187 ? -5.688 -19.957 29.496 1.00 56.12 187 ILE A O 1
ATOM 1475 N N . CYS A 1 188 ? -7.431 -19.729 28.165 1.00 51.66 188 CYS A N 1
ATOM 1476 C CA . CYS A 1 188 ? -7.504 -18.271 28.275 1.00 51.66 188 CYS A CA 1
ATOM 1477 C C . CYS A 1 188 ? -8.246 -17.730 29.510 1.00 51.66 188 CYS A C 1
ATOM 1479 O O . CYS A 1 188 ? -8.415 -16.518 29.604 1.00 51.66 188 CYS A O 1
ATOM 1481 N N . TYR A 1 189 ? -8.674 -18.567 30.461 1.00 48.31 189 TYR A N 1
ATOM 1482 C CA . TYR A 1 189 ? -9.288 -18.088 31.706 1.00 48.31 189 TYR A CA 1
ATOM 1483 C C . TYR A 1 189 ? -8.497 -18.540 32.938 1.00 48.31 189 TYR A C 1
ATOM 1485 O O . TYR A 1 189 ? -8.285 -19.744 33.110 1.00 48.31 189 TYR A O 1
ATOM 1493 N N . PRO A 1 190 ? -8.099 -17.623 33.843 1.00 54.72 190 PRO A N 1
ATOM 1494 C CA . PRO A 1 190 ? -7.529 -18.023 35.117 1.00 54.72 190 PRO A CA 1
ATOM 1495 C C . PRO A 1 190 ? -8.655 -18.638 35.953 1.00 54.72 190 PRO A C 1
ATOM 1497 O O . PRO A 1 190 ? -9.605 -17.953 36.331 1.00 54.72 190 PRO A O 1
ATOM 1500 N N . ARG A 1 191 ? -8.585 -19.946 36.225 1.00 51.25 191 ARG A N 1
ATOM 1501 C CA . ARG A 1 191 ? -9.471 -20.581 37.208 1.00 51.25 191 ARG A CA 1
ATOM 1502 C C . ARG A 1 191 ? -9.117 -20.032 38.597 1.00 51.25 191 ARG A C 1
ATOM 1504 O O . ARG A 1 191 ? -7.973 -20.210 39.012 1.00 51.25 191 ARG A O 1
ATOM 1511 N N . PRO A 1 192 ? -10.056 -19.424 39.343 1.00 47.75 192 PRO A N 1
ATOM 1512 C CA . PRO A 1 192 ? -9.853 -19.186 40.767 1.00 47.75 192 PRO A CA 1
ATOM 1513 C C . PRO A 1 192 ? -9.624 -20.544 41.443 1.00 47.75 192 PRO A C 1
ATOM 1515 O O . PRO A 1 192 ? -10.456 -21.447 41.315 1.00 47.75 192 PRO A O 1
ATOM 1518 N N . SER A 1 193 ? -8.480 -20.735 42.103 1.00 47.34 193 SER A N 1
ATOM 1519 C CA . SER A 1 193 ? -8.192 -21.977 42.818 1.00 47.34 193 SER A CA 1
ATOM 1520 C C . SER A 1 193 ? -9.105 -22.077 44.044 1.00 47.34 193 SER A C 1
ATOM 1522 O O . SER A 1 193 ? -8.965 -21.345 45.016 1.00 47.34 193 SER A O 1
ATOM 1524 N N . LEU A 1 194 ? -10.057 -23.009 44.019 1.00 46.38 194 LEU A N 1
ATOM 1525 C CA . LEU A 1 194 ? -10.871 -23.366 45.189 1.00 46.38 194 LEU A CA 1
ATOM 1526 C C . LEU A 1 194 ? -10.205 -24.449 46.061 1.00 46.38 194 LEU A C 1
ATOM 1528 O O . LEU A 1 194 ? -10.891 -25.202 46.744 1.00 46.38 194 LEU A O 1
ATOM 1532 N N . TYR A 1 195 ? -8.870 -24.532 46.061 1.00 46.19 195 TYR A N 1
ATOM 1533 C CA . TYR A 1 195 ? -8.124 -25.500 46.872 1.00 46.19 195 TYR A CA 1
ATOM 1534 C C . TYR A 1 195 ? -7.122 -24.797 47.800 1.00 46.19 195 TYR A C 1
ATOM 1536 O O . TYR A 1 195 ? -6.056 -24.388 47.342 1.00 46.19 195 TYR A O 1
ATOM 1544 N N . PRO A 1 196 ? -7.413 -24.705 49.112 1.00 45.16 196 PRO A N 1
ATOM 1545 C CA . PRO A 1 196 ? -6.529 -24.095 50.112 1.00 45.16 196 PRO A CA 1
ATOM 1546 C C . PRO A 1 196 ? -5.264 -24.903 50.464 1.00 45.16 196 PRO A C 1
ATOM 1548 O O . PRO A 1 196 ? -4.567 -24.529 51.398 1.00 45.16 196 PRO A O 1
ATOM 1551 N N . TYR A 1 197 ? -4.974 -26.021 49.786 1.00 45.78 197 TYR A N 1
ATOM 1552 C CA . TYR A 1 197 ? -3.884 -26.933 50.180 1.00 45.78 197 TYR A CA 1
ATOM 1553 C C . TYR A 1 197 ? -2.665 -26.918 49.243 1.00 45.78 197 TYR A C 1
ATOM 1555 O O . TYR A 1 197 ? -1.657 -27.555 49.530 1.00 45.78 197 TYR A O 1
ATOM 1563 N N . LEU A 1 198 ? -2.724 -26.191 48.126 1.00 47.84 198 LEU A N 1
ATOM 1564 C CA . LEU A 1 198 ? -1.597 -26.064 47.197 1.00 47.84 198 LEU A CA 1
ATOM 1565 C C . LEU A 1 198 ? -0.984 -24.667 47.313 1.00 47.84 198 LEU A C 1
ATOM 1567 O O . LEU A 1 198 ? -1.014 -23.876 46.372 1.00 47.84 198 LEU A O 1
ATOM 1571 N N . ASP A 1 199 ? -0.458 -24.354 48.496 1.00 43.91 199 ASP A N 1
ATOM 1572 C CA . ASP A 1 199 ? 0.378 -23.173 48.699 1.00 43.91 199 ASP A CA 1
ATOM 1573 C C . ASP A 1 199 ? 1.746 -23.413 48.036 1.00 43.91 199 ASP A C 1
ATOM 1575 O O . ASP A 1 199 ? 2.662 -24.003 48.606 1.00 43.91 199 ASP A O 1
ATOM 1579 N N . LEU A 1 200 ? 1.853 -23.011 46.768 1.00 53.78 200 LEU A N 1
ATOM 1580 C CA . LEU A 1 200 ? 3.046 -23.137 45.922 1.00 53.78 200 LEU A CA 1
ATOM 1581 C C . LEU A 1 200 ? 4.125 -22.076 46.220 1.00 53.78 200 LEU A C 1
ATOM 1583 O O . LEU A 1 200 ? 5.066 -21.920 45.443 1.00 53.78 200 LEU A O 1
ATOM 1587 N N . ASN A 1 201 ? 4.043 -21.366 47.347 1.00 50.50 201 ASN A N 1
ATOM 1588 C CA . ASN A 1 201 ? 4.967 -20.281 47.692 1.00 50.50 201 ASN A CA 1
ATOM 1589 C C . ASN A 1 201 ? 6.386 -20.722 48.111 1.00 50.50 201 ASN A C 1
ATOM 1591 O O . ASN A 1 201 ? 7.160 -19.890 48.582 1.00 50.50 201 ASN A O 1
ATOM 1595 N N . SER A 1 202 ? 6.774 -21.990 47.935 1.00 47.66 202 SER A N 1
ATOM 1596 C CA . SER A 1 202 ? 8.106 -22.478 48.336 1.00 47.66 202 SER A CA 1
ATOM 1597 C C . SER A 1 202 ? 8.933 -23.185 47.257 1.00 47.66 202 SER A C 1
ATOM 1599 O O . SER A 1 202 ? 10.001 -23.703 47.580 1.00 47.66 202 SER A O 1
ATOM 1601 N N . LEU A 1 203 ? 8.542 -23.154 45.974 1.00 48.53 203 LEU A N 1
ATOM 1602 C CA . LEU A 1 203 ? 9.472 -23.528 44.896 1.00 48.53 203 LEU A CA 1
ATOM 1603 C C . LEU A 1 203 ? 10.147 -22.297 44.276 1.00 48.53 203 LEU A C 1
ATOM 1605 O O . LEU A 1 203 ? 9.484 -21.281 44.050 1.00 48.53 203 LEU A O 1
ATOM 1609 N N . PRO A 1 204 ? 11.459 -22.366 43.969 1.00 42.47 204 PRO A N 1
ATOM 1610 C CA . PRO A 1 204 ? 12.152 -21.265 43.326 1.00 42.47 204 PRO A CA 1
ATOM 1611 C C . PRO A 1 204 ? 11.481 -20.992 41.982 1.00 42.47 204 PRO A C 1
ATOM 1613 O O . PRO A 1 204 ? 11.236 -21.905 41.196 1.00 42.47 204 PRO A O 1
ATOM 1616 N N . ARG A 1 205 ? 11.162 -19.716 41.760 1.00 45.94 205 ARG A N 1
ATOM 1617 C CA . ARG A 1 205 ? 10.581 -19.152 40.542 1.00 45.94 205 ARG A CA 1
ATOM 1618 C C . ARG A 1 205 ? 11.363 -19.640 39.321 1.00 45.94 205 ARG A C 1
ATOM 1620 O O . ARG A 1 205 ? 12.353 -19.025 38.937 1.00 45.94 205 ARG A O 1
ATOM 1627 N N . ALA A 1 206 ? 10.929 -20.745 38.720 1.00 46.41 206 ALA A N 1
ATOM 1628 C CA . ALA A 1 206 ? 11.427 -21.168 37.426 1.00 46.41 206 ALA A CA 1
ATOM 1629 C C . ALA A 1 206 ? 10.969 -20.106 36.425 1.00 46.41 206 ALA A C 1
ATOM 1631 O O . ALA A 1 206 ? 9.772 -19.898 36.216 1.00 46.41 206 ALA A O 1
ATOM 1632 N N . SER A 1 207 ? 11.927 -19.363 35.879 1.00 42.84 207 SER A N 1
ATOM 1633 C CA . SER A 1 207 ? 11.701 -18.456 34.765 1.00 42.84 207 SER A CA 1
ATOM 1634 C C . SER A 1 207 ? 11.054 -19.249 33.639 1.00 42.84 207 SER A C 1
ATOM 1636 O O . SER A 1 207 ? 11.650 -20.182 33.104 1.00 42.84 207 SER A O 1
ATOM 1638 N N . PHE A 1 208 ? 9.816 -18.900 33.311 1.00 47.06 208 PHE A N 1
ATOM 1639 C CA . PHE A 1 208 ? 9.132 -19.450 32.156 1.00 47.06 20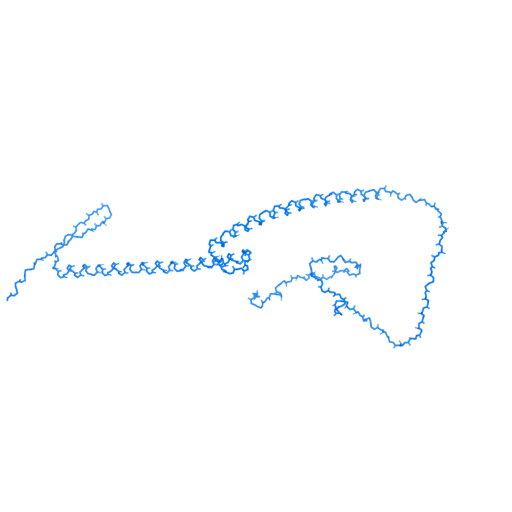8 PHE A CA 1
ATOM 1640 C C . PHE A 1 208 ? 9.882 -18.991 30.902 1.00 47.06 208 PHE A C 1
ATOM 1642 O O . PHE A 1 208 ? 9.780 -17.832 30.500 1.00 47.06 208 PHE A O 1
ATOM 1649 N N . GLU A 1 209 ? 10.691 -19.875 30.321 1.00 47.94 209 GLU A N 1
ATOM 1650 C CA . GLU A 1 209 ? 11.450 -19.582 29.110 1.00 47.94 209 GLU A CA 1
ATOM 1651 C C . GLU A 1 209 ? 10.647 -20.023 27.879 1.00 47.94 209 GLU A C 1
ATOM 1653 O O . GLU A 1 209 ? 10.563 -21.204 27.523 1.00 47.94 209 GLU A O 1
ATOM 1658 N N . ALA A 1 210 ? 10.022 -19.039 27.230 1.00 53.41 210 ALA A N 1
ATOM 1659 C CA . ALA A 1 210 ? 9.191 -19.219 26.038 1.00 53.41 210 ALA A CA 1
ATOM 1660 C C . ALA A 1 210 ? 9.968 -19.751 24.809 1.00 53.41 210 ALA A C 1
ATOM 1662 O O . ALA A 1 210 ? 9.369 -20.184 23.826 1.00 53.41 210 ALA A O 1
ATOM 1663 N N . SER A 1 211 ? 11.301 -19.760 24.867 1.00 52.09 211 SER A N 1
ATOM 1664 C CA . SER A 1 211 ? 12.240 -20.236 23.839 1.00 52.09 211 SER A CA 1
ATOM 1665 C C . SER A 1 211 ? 12.155 -21.750 23.578 1.00 52.09 211 SER A C 1
ATOM 1667 O O . SER A 1 211 ? 12.484 -22.221 22.484 1.00 52.09 211 SER A O 1
ATOM 1669 N N . SER A 1 212 ? 11.648 -22.530 24.537 1.00 55.66 212 SER A N 1
ATOM 1670 C CA . SER A 1 212 ? 11.484 -23.985 24.397 1.00 55.66 212 SER A CA 1
ATOM 1671 C C . SER A 1 212 ? 10.357 -24.394 23.434 1.00 55.66 212 SER A C 1
ATOM 1673 O O . SER A 1 212 ? 10.418 -25.485 22.868 1.00 55.66 212 SER A O 1
ATOM 1675 N N . PHE A 1 213 ? 9.399 -23.508 23.143 1.00 53.56 213 PHE A N 1
ATOM 1676 C CA . PHE A 1 213 ? 8.253 -23.791 22.263 1.00 53.56 213 PHE A CA 1
ATOM 1677 C C . PHE A 1 213 ? 8.363 -23.179 20.860 1.00 53.56 213 PHE A C 1
ATOM 1679 O O . PHE A 1 213 ? 7.441 -23.314 20.055 1.00 53.56 213 PHE A O 1
ATOM 1686 N N . LEU A 1 214 ? 9.486 -22.534 20.530 1.00 55.56 214 LEU A N 1
ATOM 1687 C CA . LEU A 1 214 ? 9.712 -22.026 19.179 1.00 55.56 214 LEU A CA 1
ATOM 1688 C C . LEU A 1 214 ? 10.140 -23.156 18.223 1.00 55.56 214 LEU A C 1
ATOM 1690 O O . LEU A 1 214 ? 10.931 -24.022 18.614 1.00 55.56 214 LEU A O 1
ATOM 1694 N N . PRO A 1 215 ? 9.659 -23.151 16.962 1.00 55.19 215 PRO A N 1
ATOM 1695 C CA . PRO A 1 215 ? 10.160 -24.037 15.916 1.00 55.19 215 PRO A CA 1
ATOM 1696 C C . PRO A 1 215 ? 11.688 -23.959 15.808 1.00 55.19 215 PRO A C 1
ATOM 1698 O O . PRO A 1 215 ? 12.270 -22.884 15.954 1.00 55.19 215 PRO A O 1
ATOM 1701 N N . ILE A 1 216 ? 12.332 -25.092 15.505 1.00 57.84 216 ILE A N 1
ATOM 1702 C CA . ILE A 1 216 ? 13.796 -25.307 15.575 1.00 57.84 216 ILE A CA 1
ATOM 1703 C C . ILE A 1 216 ? 14.608 -24.232 14.819 1.00 57.84 216 ILE A C 1
ATOM 1705 O O . ILE A 1 216 ? 15.748 -23.959 15.169 1.00 57.84 216 ILE A O 1
ATOM 1709 N N . HIS A 1 217 ? 14.010 -23.567 13.830 1.00 56.41 217 HIS A N 1
ATOM 1710 C CA . HIS A 1 217 ? 14.657 -22.555 12.995 1.00 56.41 217 HIS A CA 1
ATOM 1711 C C . HIS A 1 217 ? 14.770 -21.144 13.623 1.00 56.41 217 HIS A C 1
ATOM 1713 O O . HIS A 1 217 ? 15.275 -20.231 12.970 1.00 56.41 217 HIS A O 1
ATOM 1719 N N . LEU A 1 218 ? 14.277 -20.939 14.852 1.00 55.66 218 LEU A N 1
ATOM 1720 C CA . LEU A 1 218 ? 14.296 -19.645 15.560 1.00 55.66 218 LEU A CA 1
ATOM 1721 C C . LEU A 1 218 ? 14.935 -19.707 16.959 1.00 55.66 218 LEU A C 1
ATOM 1723 O O . LEU A 1 218 ? 14.851 -18.737 17.710 1.00 55.66 218 LEU A O 1
ATOM 1727 N N . ARG A 1 219 ? 15.584 -20.819 17.322 1.00 60.84 219 ARG A N 1
ATOM 1728 C CA . ARG A 1 219 ? 16.442 -20.868 18.514 1.00 60.84 219 ARG A CA 1
ATOM 1729 C C . ARG A 1 219 ? 17.833 -20.368 18.117 1.00 60.84 219 ARG A C 1
ATOM 1731 O O . ARG A 1 219 ? 18.493 -21.021 17.313 1.00 60.84 219 ARG A O 1
ATOM 1738 N N . VAL A 1 220 ? 18.217 -19.196 18.621 1.00 51.16 220 VAL A N 1
ATOM 1739 C CA . VAL A 1 220 ? 19.588 -18.658 18.544 1.00 51.16 220 VAL A CA 1
ATOM 1740 C C . VAL A 1 220 ? 20.362 -19.134 19.760 1.00 51.16 220 VAL A C 1
ATOM 1742 O O . VAL A 1 220 ? 19.771 -19.071 20.861 1.00 51.16 220 VAL A O 1
#

Solvent-accessible surface area (backbone atoms only — not comparable to full-atom values): 14431 Å² total; per-residue (Å²): 134,88,82,78,78,85,66,56,42,82,43,77,48,80,44,76,64,85,96,43,78,47,77,46,78,46,76,34,52,56,70,59,49,53,52,51,50,53,51,52,53,51,51,52,54,49,52,54,50,51,52,53,49,53,52,50,53,51,51,49,52,53,52,52,51,51,50,51,54,53,54,56,47,56,77,75,34,87,83,69,95,62,78,88,62,75,44,72,66,54,51,54,52,48,44,55,52,50,51,53,52,51,52,54,50,50,53,53,51,50,52,52,50,52,53,52,51,54,51,49,53,55,53,51,53,52,52,50,54,52,52,50,60,62,68,67,54,75,85,74,78,75,82,84,76,92,78,85,80,86,92,84,78,83,82,82,83,85,80,84,80,90,77,90,73,98,64,87,77,75,82,79,78,77,50,56,67,83,70,62,77,46,82,89,68,77,89,86,63,86,74,81,80,91,59,97,81,74,78,70,88,79,63,82,82,72,77,84,65,71,72,79,77,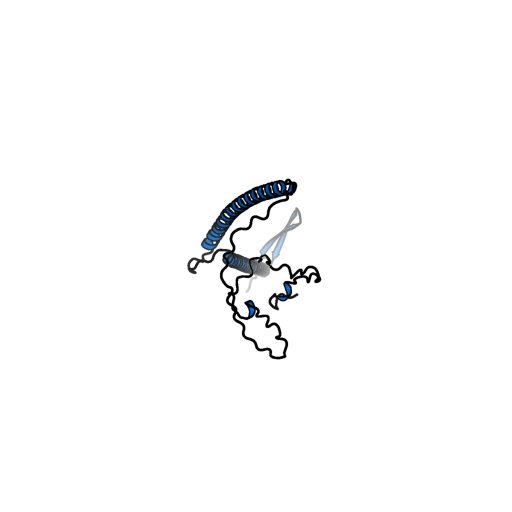52,62,82,92,71,69,128

Mean predicted aligned error: 21.21 Å

Foldseek 3Di:
DDPDPQPFDWDWDWDDDDPDIDIDTDGHGPVVVVVVVVVVVVVVVVVVVVVVVVVVVVVVVVVVVVVVVQVVLQVVFDDDPDPPQPDSVSSVVRSVVVVVVVVVVVVVVVVVVVVVVVVVVVVVVVVVVVVVVVVPPDPPDDDDDDDDDDDDDDDDDDDDDDDDDPDDDDPPPPPCVVVVVDPPDPPPDDDDDPDPPCPVVPDPPDPPDPLVPDDPVPRD

Sequence (220 aa):
MWSSKNSGILFQEKYVLGANCVQRQRVLNRTVFLCYHAKVQQSTAVELRLCRVAHNELEKTRRANLRGCLETLKTLVPPIADASRNTTLALLTRARDHIKQLEEGNAALILERDRLEDQKLVLQSELERLKESTSQSPTSRPSSAVSRLSRDSPMFLEYSPSSKPLQSPQLMIIDPVAEGLLPALPICYPRPSLYPYLDLNSLPRASFEASSFLPIHLRV